Protein 5YSM (pdb70)

CATH classification: 1.10.630.10

InterPro domains:
  IPR001128 Cytochrome P450 [PF00067] (56-387)
  IPR001128 Cytochrome P450 [PR00385] (256-273)
  IPR001128 Cytochrome P450 [PR00385] (291-302)
  IPR001128 Cytochrome P450 [PR00385] (357-366)
  IPR001128 Cytochrome P450 [PR00385] (366-377)
  IPR002397 Cytochrome P450, B-class [PR00359] (109-120)
  IPR002397 Cytochrome P450, B-class [PR00359] (156-172)
  IPR002397 Cytochrome P450, B-class [PR00359] (173-188)
  IPR002397 Cytochrome P450, B-class [PR00359] (210-232)
  IPR002397 Cytochrome P450, B-class [PR00359] (291-302)
  IPR002397 Cytochrome P450, B-class [PR00359] (309-336)
  IPR002397 Cytochrome P450, B-class [PR00359] (357-366)
  IPR002397 Cytochrome P450, B-class [PR00359] (366-377)
  IPR017972 Cytochrome P450, conserved site [PS00086] (359-368)
  IPR036396 Cytochrome P450 superfamily [G3DSA:1.10.630.10] (20-420)
  IPR036396 Cytochrome P450 superfamily [SSF48264] (27-417)

Radius of gyration: 20.72 Å; Cα contacts (8 Å, |Δi|>4): 581; chains: 1; bounding box: 33×56×58 Å

Organism: Amycolatopsis mediterranei (strain U-32) (NCBI:txid749927)

Secondary structure (DSSP, 8-state):
--GGGT--S-TTS--HHHHHHHHT-SEEEEE--EEEEE--HHHHHHHHT-TTEES-TTT--TT-GGG--TTHHHHHHHHHHHHS-HHHHHHHHHHHHHHHHHHHHHHHHH-SEEEHIIIIITHHHHHHHHHHHT--GGGHHHHHHHHH---THHHHHHHHHHHHHHHS--SSHHHHHHHTS--SSPPPHHHHHHHHHHHHHHHHHHHHHHHHHHHHHHHH-HHHHHHHHH-GGGHHHHHHHHHHHH--S-S-EEEEESSSEEETTEEE-TT-EEEE-HHHHTT-TTT-SS-S--TTSPP---STT--STTS-TTHHHHHHHHHHHHHHHHHHSTT-EESS-GGGSPB--SSSS--BS--EEE--

Solvent-accessible surface area: 16073 Å² total; per-residue (Å²): 136,20,99,115,22,26,48,3,104,40,9,23,126,27,5,110,28,4,64,52,8,41,139,153,19,43,8,4,130,9,91,94,94,40,8,5,5,0,10,1,14,85,32,0,77,42,1,12,67,27,110,78,14,0,13,34,182,86,112,93,196,43,0,25,11,92,63,25,11,70,114,85,2,68,75,14,46,150,18,0,73,45,15,38,47,134,101,15,22,198,93,12,14,54,113,3,82,104,13,1,31,22,73,0,75,46,8,63,92,70,35,75,86,19,44,0,6,82,70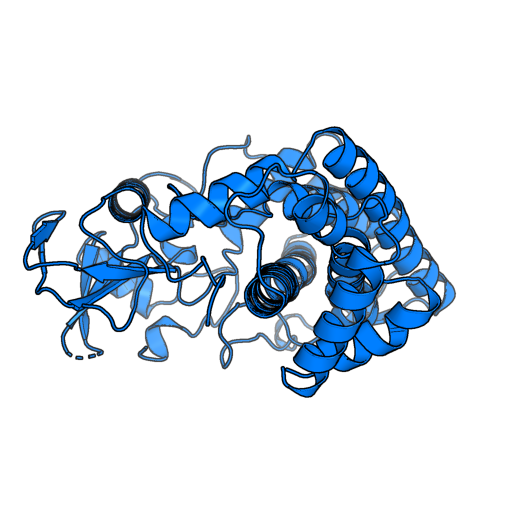,0,0,52,21,0,2,3,17,14,11,0,41,9,0,17,13,127,183,125,53,50,77,87,1,56,130,24,4,80,72,184,74,82,68,21,64,60,20,0,65,63,15,0,76,61,3,92,73,87,73,38,39,12,0,0,0,0,2,40,71,129,26,72,24,133,85,77,7,74,45,66,12,0,2,11,0,0,12,21,20,5,112,51,21,26,36,37,14,0,2,6,0,0,0,0,3,6,0,0,28,46,93,100,74,33,17,30,35,6,110,96,68,86,104,26,31,51,40,2,0,20,5,0,6,5,6,1,0,10,42,10,19,10,30,74,24,17,0,62,91,111,18,105,21,63,54,46,137,4,61,49,29,14,27,4,6,1,0,1,3,10,0,0,26,14,69,148,65,20,122,94,39,76,6,53,1,90,56,103,64,42,86,21,1,13,30,12,50,26,86,36,60,45,31,22,41,92,23,17,57,37,3,2,49,20,0,0,25,14,3,8,157,65,2,65,103,19,109,34,53,49,74,46,132,118,8,59,34,13,45,108,83,128,16,0,0,2,85,31,0,41,1,14,7,94

Structure (mmCIF, N/CA/C/O backbone):
data_5YSM
#
_entry.id   5YSM
#
_cell.length_a   35.105
_cell.length_b   70.335
_cell.length_c   81.019
_cell.angle_alpha   90.000
_cell.angle_beta   94.430
_cell.angle_gamma   90.000
#
_symmetry.space_group_name_H-M   'P 1 21 1'
#
loop_
_entity.id
_entity.type
_entity.pdbx_description
1 polymer 'Cytochrome P450'
2 non-polymer 'PROTOPORPHYRIN IX CONTAINING FE'
3 water water
#
loop_
_atom_site.group_PDB
_atom_site.id
_atom_site.type_symbol
_atom_site.label_atom_id
_atom_site.label_alt_id
_atom_site.label_comp_id
_atom_site.label_asym_id
_atom_site.label_entity_id
_atom_site.label_seq_id
_atom_site.pdbx_PDB_ins_code
_atom_site.Cartn_x
_atom_site.Cartn_y
_atom_site.Cartn_z
_atom_site.occupancy
_atom_site.B_iso_or_equiv
_atom_site.auth_seq_id
_atom_site.auth_comp_id
_atom_site.auth_asym_id
_atom_site.auth_atom_id
_atom_site.pdbx_PDB_model_num
ATOM 1 N N . LEU A 1 40 ? -2.947 53.281 193.993 1.00 40.62 19 LEU A N 1
ATOM 2 C CA . LEU A 1 40 ? -1.552 53.473 194.464 1.00 41.17 19 LEU A CA 1
ATOM 3 C C . LEU A 1 40 ? -0.695 52.207 194.170 1.00 38.57 19 LEU A C 1
ATOM 4 O O . LEU A 1 40 ? 0.309 52.330 193.510 1.00 34.45 19 LEU A O 1
ATOM 9 N N . PRO A 1 41 ? -1.086 50.989 194.624 1.00 38.68 20 PRO A N 1
ATOM 10 C CA . PRO A 1 41 ? -0.230 49.874 194.171 1.00 40.20 20 PRO A CA 1
ATOM 11 C C . PRO A 1 41 ? -0.147 49.800 192.646 1.00 40.46 20 PRO A C 1
ATOM 12 O O . PRO A 1 41 ? -1.171 50.003 191.989 1.00 37.68 20 PRO A O 1
ATOM 16 N N . PRO A 1 42 ? 1.046 49.503 192.091 1.00 36.48 21 PRO A N 1
ATOM 17 C CA . PRO A 1 42 ? 1.246 49.466 190.630 1.00 37.41 21 PRO A CA 1
ATOM 18 C C . PRO A 1 42 ? 0.384 48.420 189.899 1.00 34.97 21 PRO A C 1
ATOM 19 O O . PRO A 1 42 ? 0.004 48.646 188.724 1.00 29.40 21 PRO A O 1
ATOM 23 N N . GLU A 1 43 ? 0.091 47.306 190.585 1.00 30.92 22 GLU A N 1
ATOM 24 C CA . GLU A 1 43 ? -0.886 46.303 190.140 1.00 34.26 22 GLU A CA 1
ATOM 25 C C . GLU A 1 43 ? -2.215 46.962 189.690 1.00 30.54 22 GLU A C 1
ATOM 26 O O . GLU A 1 43 ? -2.934 46.418 188.891 1.00 28.18 22 GLU A O 1
ATOM 32 N N . PHE A 1 44 ? -2.568 48.086 190.286 1.00 32.14 23 PHE A N 1
ATOM 33 C CA . PHE A 1 44 ? -3.836 48.699 189.950 1.00 35.28 23 PHE A CA 1
ATOM 34 C C . PHE A 1 44 ? -3.689 49.754 188.898 1.00 35.49 23 PHE A C 1
ATOM 35 O O . PHE A 1 44 ? -4.696 50.312 188.475 1.00 36.27 23 PHE A O 1
ATOM 43 N N . VAL A 1 45 ? -2.453 50.024 188.486 1.00 31.52 24 VAL A N 1
ATOM 44 C CA . VAL A 1 45 ? -2.142 51.102 187.531 1.00 29.90 24 VAL A CA 1
ATOM 45 C C . VAL A 1 45 ? -1.721 50.559 186.165 1.00 29.09 24 VAL A C 1
ATOM 46 O O . VAL A 1 45 ? -2.111 51.081 185.070 1.00 24.28 24 VAL A O 1
ATOM 50 N N . ARG A 1 46 ? -0.930 49.498 186.204 1.00 22.91 25 ARG A N 1
ATOM 51 C CA . ARG A 1 46 ? -0.252 49.027 185.033 1.00 22.37 25 ARG A CA 1
ATOM 52 C C . ARG A 1 46 ? -1.288 48.337 184.130 1.00 22.06 25 ARG A C 1
ATOM 53 O O . ARG A 1 46 ? -2.096 47.535 184.580 1.00 22.97 25 ARG A O 1
ATOM 55 N N . ARG A 1 47 ? -1.292 48.693 182.854 1.00 21.34 26 ARG A N 1
ATOM 56 C CA . ARG A 1 47 ? -2.134 48.033 181.880 1.00 22.40 26 ARG A CA 1
ATOM 57 C C . ARG A 1 47 ? -1.225 47.438 180.846 1.00 23.46 26 ARG A C 1
ATOM 58 O O . ARG A 1 47 ? -0.581 48.172 180.079 1.00 26.55 26 ARG A O 1
ATOM 66 N N . GLU A 1 48 ? -1.114 46.122 180.820 1.00 23.85 27 GLU A N 1
ATOM 67 C CA . GLU A 1 48 ? -0.119 45.483 179.944 1.00 24.71 27 GLU A CA 1
ATOM 68 C C . GLU A 1 48 ? -0.567 45.602 178.479 1.00 26.32 27 GLU A C 1
ATOM 69 O O . GLU A 1 48 ? 0.230 45.416 177.569 1.00 26.99 27 GLU A O 1
ATOM 71 N N . ASP A 1 49 ? -1.825 45.992 178.247 1.00 26.76 28 ASP A N 1
ATOM 72 C CA . ASP A 1 49 ? -2.359 45.999 176.908 1.00 24.80 28 ASP A CA 1
ATOM 73 C C . ASP A 1 49 ? -3.675 46.801 176.906 1.00 21.55 28 ASP A C 1
ATOM 74 O O . ASP A 1 49 ? -4.380 46.816 177.903 1.00 21.14 28 ASP A O 1
ATOM 79 N N . PRO A 1 50 ? -4.008 47.481 175.796 1.00 21.57 29 PRO A N 1
ATOM 80 C CA . PRO A 1 50 ? -5.221 48.329 175.816 1.00 20.77 29 PRO A CA 1
ATOM 81 C C . PRO A 1 50 ? -6.495 47.464 175.750 1.00 19.06 29 PRO A C 1
ATOM 82 O O . PRO A 1 50 ? -7.565 47.954 175.975 1.00 19.31 29 PRO A O 1
ATOM 86 N N . PHE A 1 51 ? -6.346 46.190 175.407 1.00 17.89 30 PHE A N 1
ATOM 87 C CA . PHE A 1 51 ? -7.482 45.322 175.132 1.00 19.11 30 PHE A CA 1
ATOM 88 C C . PHE A 1 51 ? -7.965 44.611 176.386 1.00 23.04 30 PHE A C 1
ATOM 89 O O . PHE A 1 51 ? -8.970 43.898 176.317 1.00 26.15 30 PHE A O 1
ATOM 97 N N . HIS A 1 52 ? -7.288 44.750 177.520 1.00 19.92 31 HIS A N 1
ATOM 98 C CA . HIS A 1 52 ? -7.685 43.963 178.691 1.00 23.66 31 HIS A CA 1
ATOM 99 C C . HIS A 1 52 ? -7.670 44.815 179.930 1.00 22.95 31 HIS A C 1
ATOM 100 O O . HIS A 1 52 ? -6.850 45.735 180.095 1.00 23.57 31 HIS A O 1
ATOM 107 N N . VAL A 1 53 ? -8.576 44.483 180.833 1.00 22.80 32 VAL A N 1
ATOM 108 C CA . VAL A 1 53 ? -8.599 45.113 182.126 1.00 23.10 32 VAL A CA 1
ATOM 109 C C . VAL A 1 53 ? -7.482 44.433 182.912 1.00 25.43 32 VAL A C 1
ATOM 110 O O . VAL A 1 53 ? -7.300 43.213 182.792 1.00 21.91 32 VAL A O 1
ATOM 114 N N . PRO A 1 54 ? -6.716 45.231 183.685 1.00 27.55 33 PRO A N 1
ATOM 115 C CA . PRO A 1 54 ? -5.631 44.718 184.517 1.00 25.62 33 PRO A CA 1
ATOM 116 C C . PRO A 1 54 ? -6.114 43.591 185.452 1.00 26.12 33 PRO A C 1
ATOM 117 O O . PRO A 1 54 ? -7.135 43.745 186.174 1.00 22.84 33 PRO A O 1
ATOM 121 N N . PRO A 1 55 ? -5.432 42.443 185.409 1.00 27.82 34 PRO A N 1
ATOM 122 C CA . PRO A 1 55 ? -5.903 41.278 186.170 1.00 26.59 34 PRO A CA 1
ATOM 123 C C . PRO A 1 55 ? -6.231 41.565 187.613 1.00 25.07 34 PRO A C 1
ATOM 124 O O . PRO A 1 55 ? -7.246 41.102 188.111 1.00 30.94 34 PRO A O 1
ATOM 128 N N . ALA A 1 56 ? -5.414 42.365 188.259 1.00 26.30 35 ALA A N 1
ATOM 129 C CA . ALA A 1 56 ? -5.627 42.736 189.652 1.00 28.71 35 ALA A CA 1
ATOM 130 C C . ALA A 1 56 ? -7.010 43.404 189.815 1.00 30.66 35 ALA A C 1
ATOM 131 O O . ALA A 1 56 ? -7.829 43.011 190.654 1.00 25.51 35 ALA A O 1
ATOM 133 N N . LEU A 1 57 ? -7.346 44.312 188.914 1.00 26.55 36 LEU A N 1
ATOM 134 C CA . LEU A 1 57 ? -8.648 44.924 188.913 1.00 24.56 36 LEU A CA 1
ATOM 135 C C . LEU A 1 57 ? -9.779 43.964 188.658 1.00 24.32 36 LEU A C 1
ATOM 136 O O . LEU A 1 57 ? -10.832 44.082 189.266 1.00 24.78 36 LEU A O 1
ATOM 141 N N . VAL A 1 58 ? -9.602 43.074 187.692 1.00 23.89 37 VAL A N 1
ATOM 142 C CA . VAL A 1 58 ? -10.584 42.041 187.437 1.00 25.57 37 VAL A CA 1
ATOM 143 C C . VAL A 1 58 ? -10.827 41.278 188.769 1.00 28.88 37 VAL A C 1
ATOM 144 O O . VAL A 1 58 ? -12.007 41.019 189.148 1.00 26.53 37 VAL A O 1
ATOM 148 N N . ALA A 1 59 ? -9.731 40.963 189.474 1.00 29.29 38 ALA A N 1
ATOM 149 C CA . ALA A 1 59 ? -9.785 40.199 190.755 1.00 31.62 38 ALA A CA 1
ATOM 150 C C . ALA A 1 59 ? -10.573 40.967 191.743 1.00 33.15 38 ALA A C 1
ATOM 151 O O . ALA A 1 59 ? -11.539 40.462 192.296 1.00 33.55 38 ALA A O 1
ATOM 153 N N . VAL A 1 60 ? -10.220 42.232 191.929 1.00 32.90 39 VAL A N 1
ATOM 154 C CA . VAL A 1 60 ? -10.911 43.033 192.924 1.00 32.16 39 VAL A CA 1
ATOM 155 C C . VAL A 1 60 ? -12.400 43.138 192.565 1.00 30.84 39 VAL A C 1
ATOM 156 O O . VAL A 1 60 ? -13.247 43.046 193.451 1.00 30.32 39 VAL A O 1
ATOM 160 N N . SER A 1 61 ? -12.734 43.295 191.284 1.00 30.79 40 SER A N 1
ATOM 161 C CA . SER A 1 61 ? -14.149 43.507 190.896 1.00 33.97 40 SER A CA 1
ATOM 162 C C . SER A 1 61 ? -14.991 42.260 191.131 1.00 37.09 40 SER A C 1
ATOM 163 O O . SER A 1 61 ? -16.207 42.324 191.155 1.00 33.88 40 SER A O 1
ATOM 166 N N . GLU A 1 62 ? -14.347 41.111 191.272 1.00 42.03 41 GLU A N 1
ATOM 167 C CA . GLU A 1 62 ? -15.073 39.894 191.560 1.00 44.30 41 GLU A CA 1
ATOM 168 C C . GLU A 1 62 ? -15.540 39.882 193.014 1.00 43.38 41 GLU A C 1
ATOM 169 O O . GLU A 1 62 ? -16.560 39.315 193.329 1.00 44.17 41 GLU A O 1
ATOM 175 N N . ARG A 1 63 ? -14.811 40.547 193.888 1.00 46.60 42 ARG A N 1
ATOM 176 C CA . ARG A 1 63 ? -15.284 40.737 195.250 1.00 48.19 42 ARG A CA 1
ATOM 177 C C . ARG A 1 63 ? -16.424 41.758 195.368 1.00 49.63 42 ARG A C 1
ATOM 178 O O . ARG A 1 63 ? -16.979 41.927 196.475 1.00 47.33 42 ARG A O 1
ATOM 186 N N . GLY A 1 64 ? -16.766 42.433 194.247 1.00 45.17 43 GLY A N 1
ATOM 187 C CA . GLY A 1 64 ? -17.941 43.341 194.166 1.00 37.20 43 GLY A CA 1
ATOM 188 C C . GLY A 1 64 ? -17.586 44.633 193.433 1.00 33.14 43 GLY A C 1
ATOM 189 O O . GLY A 1 64 ? -16.422 44.883 193.210 1.00 30.71 43 GLY A O 1
ATOM 190 N N . PRO A 1 65 ? -18.591 45.464 193.106 1.00 29.09 44 PRO A N 1
ATOM 191 C CA . PRO A 1 65 ? -18.366 46.716 192.371 1.00 26.92 44 PRO A CA 1
ATOM 192 C C . PRO A 1 65 ? -17.807 47.881 193.182 1.00 29.25 44 PRO A C 1
ATOM 193 O O . PRO A 1 65 ? -17.350 48.874 192.559 1.00 22.02 44 PRO A O 1
ATOM 197 N N . VAL A 1 66 ? -17.840 47.794 194.523 1.00 25.65 45 VAL A N 1
ATOM 198 C CA . VAL A 1 66 ? -17.236 48.772 195.422 1.00 27.15 45 VAL A CA 1
ATOM 199 C C . VAL A 1 66 ? -16.466 47.912 196.401 1.00 31.72 45 VAL A C 1
ATOM 200 O O . VAL A 1 66 ? -17.059 47.330 197.290 1.00 37.37 45 VAL A O 1
ATOM 204 N N . ALA A 1 67 ? -15.164 47.810 196.240 1.00 30.64 46 ALA A N 1
ATOM 205 C CA . ALA A 1 67 ? -14.435 46.767 196.914 1.00 32.62 46 ALA A CA 1
ATOM 206 C C . ALA A 1 67 ? -13.242 47.295 197.671 1.00 31.69 46 ALA A C 1
ATOM 207 O O . ALA A 1 67 ? -12.493 48.168 197.201 1.00 25.39 46 ALA A O 1
ATOM 209 N N . ARG A 1 68 ? -13.077 46.772 198.893 1.00 30.03 47 ARG A N 1
ATOM 210 C CA . ARG A 1 68 ? -12.022 47.189 199.764 1.00 31.43 47 ARG A CA 1
ATOM 211 C C . ARG A 1 68 ? -10.725 46.668 199.228 1.00 28.87 47 ARG A C 1
ATOM 212 O O . ARG A 1 68 ? -10.686 45.554 198.760 1.00 32.16 47 ARG A O 1
ATOM 220 N N . ALA A 1 69 ? -9.665 47.453 199.308 1.00 29.45 48 ALA A N 1
ATOM 221 C CA . ALA A 1 69 ? -8.325 47.004 198.862 1.00 31.80 48 ALA A CA 1
ATOM 222 C C . ALA A 1 69 ? -7.361 47.684 199.783 1.00 32.83 48 ALA A C 1
ATOM 223 O O . ALA A 1 69 ? -7.788 48.405 200.653 1.00 33.70 48 ALA A O 1
ATOM 225 N N . THR A 1 70 ? -6.064 47.456 199.635 1.00 39.60 49 THR A N 1
ATOM 226 C CA . THR A 1 70 ? -5.086 47.901 200.641 1.00 45.17 49 THR A CA 1
ATOM 227 C C . THR A 1 70 ? -3.915 48.695 200.020 1.00 42.97 49 THR A C 1
ATOM 228 O O . THR A 1 70 ? -3.267 48.257 199.098 1.00 46.33 49 THR A O 1
ATOM 232 N N . LEU A 1 71 ? -3.644 49.853 200.586 1.00 45.68 50 LEU A N 1
ATOM 233 C CA . LEU A 1 71 ? -2.802 50.863 199.968 1.00 48.48 50 LEU A CA 1
ATOM 234 C C . LEU A 1 71 ? -1.320 50.597 200.170 1.00 51.30 50 LEU A C 1
ATOM 235 O O . LEU A 1 71 ? -0.769 49.692 199.560 1.00 56.03 50 LEU A O 1
ATOM 240 N N . ASP A 1 75 ? -3.397 50.483 204.917 1.00 40.13 54 ASP A N 1
ATOM 241 C CA . ASP A 1 75 ? -4.522 51.409 204.755 1.00 44.71 54 ASP A CA 1
ATOM 242 C C . ASP A 1 75 ? -5.491 50.904 203.657 1.00 44.71 54 ASP A C 1
ATOM 243 O O . ASP A 1 75 ? -5.066 50.637 202.534 1.00 44.30 54 ASP A O 1
ATOM 245 N N . PRO A 1 76 ? -6.788 50.730 203.987 1.00 41.91 55 PRO A N 1
ATOM 246 C CA . PRO A 1 76 ? -7.780 50.289 202.995 1.00 40.52 55 PRO A CA 1
ATOM 247 C C . PRO A 1 76 ? -8.310 51.445 202.133 1.00 37.43 55 PRO A C 1
ATOM 248 O O . PRO A 1 76 ? -8.588 52.528 202.629 1.00 41.53 55 PRO A O 1
ATOM 252 N N . PHE A 1 77 ? -8.424 51.232 200.842 1.00 37.19 56 PHE A N 1
ATOM 253 C CA . PHE A 1 77 ? -9.006 52.251 199.965 1.00 31.07 56 PHE A CA 1
ATOM 254 C C . PHE A 1 77 ? -10.042 51.422 199.253 1.00 29.25 56 PHE A C 1
ATOM 255 O O . PHE A 1 77 ? -10.013 50.184 199.391 1.00 31.36 56 PHE A O 1
ATOM 263 N N . TRP A 1 78 ? -11.000 52.048 198.569 1.00 24.60 57 TRP A N 1
ATOM 264 C CA . TRP A 1 78 ? -12.038 51.325 197.889 1.00 24.00 57 TRP A CA 1
ATOM 265 C C . TRP A 1 78 ? -11.923 51.558 196.406 1.00 24.59 57 TRP A C 1
ATOM 266 O O . TRP A 1 78 ? -11.628 52.663 195.948 1.00 25.86 57 TRP A O 1
ATOM 277 N N . LEU A 1 79 ? -12.174 50.507 195.675 1.00 24.38 58 LEU A N 1
ATOM 278 C CA . LEU A 1 79 ? -12.082 50.506 194.218 1.00 25.57 58 LEU A CA 1
ATOM 279 C C . LEU A 1 79 ? -13.465 50.279 193.683 1.00 25.37 58 LEU A C 1
ATOM 280 O O . LEU A 1 79 ? -14.098 49.288 194.026 1.00 26.31 58 LEU A O 1
ATOM 285 N N . VAL A 1 80 ? -13.973 51.255 192.910 1.00 20.57 59 VAL A N 1
ATOM 286 C CA . VAL A 1 80 ? -15.300 51.190 192.261 1.00 21.25 59 VAL A CA 1
ATOM 287 C C . VAL A 1 80 ? -15.109 50.746 190.807 1.00 23.18 59 VAL A C 1
ATOM 288 O O . VAL A 1 80 ? -14.316 51.312 190.083 1.00 20.45 59 VAL A O 1
ATOM 292 N N . SER A 1 81 ? -15.822 49.708 190.394 1.00 22.85 60 SER A N 1
ATOM 293 C CA . SER A 1 81 ? -15.685 49.094 189.099 1.00 21.22 60 SER A CA 1
ATOM 294 C C . SER A 1 81 ? -17.058 48.833 188.432 1.00 22.80 60 SER A C 1
ATOM 295 O O . SER A 1 81 ? -17.180 48.160 187.367 1.00 22.65 60 SER A O 1
ATOM 298 N N . GLY A 1 82 ? -18.125 49.297 189.086 1.00 23.77 61 GLY A N 1
ATOM 299 C CA . GLY A 1 82 ? -19.448 49.121 188.573 1.00 23.93 61 GLY A CA 1
ATOM 300 C C . GLY A 1 82 ? -19.954 50.435 188.036 1.00 22.88 61 GLY A C 1
ATOM 301 O O . GLY A 1 82 ? -19.726 51.458 188.666 1.00 24.34 61 GLY A O 1
ATOM 302 N N . TYR A 1 83 ? -20.602 50.376 186.882 1.00 21.97 62 TYR A N 1
ATOM 303 C CA . TYR A 1 83 ? -21.089 51.545 186.176 1.00 25.85 62 TYR A CA 1
ATOM 304 C C . TYR A 1 83 ? -22.119 52.332 187.033 1.00 25.83 62 TYR A C 1
ATOM 305 O O . TYR A 1 83 ? -22.007 53.542 187.219 1.00 23.26 62 TYR A O 1
ATOM 314 N N . GLU A 1 84 ? -23.122 51.646 187.580 1.00 25.53 63 GLU A N 1
ATOM 315 C CA . GLU A 1 84 ? -24.183 52.328 188.299 1.00 26.63 63 GLU A CA 1
ATOM 316 C C . GLU A 1 84 ? -23.581 52.886 189.618 1.00 23.38 63 GLU A C 1
ATOM 317 O O . GLU A 1 84 ? -23.909 53.989 190.045 1.00 26.98 63 GLU A O 1
ATOM 323 N N . GLU A 1 85 ? -22.660 52.154 190.249 1.00 22.70 64 GLU A N 1
ATOM 324 C CA . GLU A 1 85 ? -22.073 52.573 191.516 1.00 23.31 64 GLU A CA 1
ATOM 325 C C . GLU A 1 85 ? -21.080 53.744 191.376 1.00 23.70 64 GLU A C 1
ATOM 326 O O . GLU A 1 85 ? -20.915 54.593 192.262 1.00 23.44 64 GLU A O 1
ATOM 332 N N . ALA A 1 86 ? -20.396 53.762 190.254 1.00 21.83 65 ALA A N 1
ATOM 333 C CA . ALA A 1 86 ? -19.475 54.882 189.952 1.00 20.42 65 ALA A CA 1
ATOM 334 C C . ALA A 1 86 ? -20.268 56.216 189.761 1.00 19.21 65 ALA A C 1
ATOM 335 O O . ALA A 1 86 ? -19.910 57.242 190.282 1.00 18.07 65 ALA A O 1
ATOM 337 N N . ARG A 1 87 ? -21.365 56.155 189.024 1.00 21.36 66 ARG A N 1
ATOM 338 C CA . ARG A 1 87 ? -22.253 57.310 188.838 1.00 23.21 66 ARG A CA 1
ATOM 339 C C . ARG A 1 87 ? -22.807 57.796 190.195 1.00 21.83 66 ARG A C 1
ATOM 340 O O . ARG A 1 87 ? -22.877 59.019 190.464 1.00 20.49 66 ARG A O 1
ATOM 348 N N . ALA A 1 88 ? -23.110 56.840 191.084 1.00 20.98 67 ALA A N 1
ATOM 349 C CA . ALA A 1 88 ? -23.574 57.183 192.444 1.00 21.46 67 ALA A CA 1
ATOM 350 C C . ALA A 1 88 ? -22.515 57.933 193.213 1.00 21.23 67 ALA A C 1
ATOM 351 O O . ALA A 1 88 ? -22.800 59.015 193.726 1.00 24.11 67 ALA A O 1
ATOM 353 N N . VAL A 1 89 ? -21.275 57.431 193.242 1.00 19.63 68 VAL A N 1
ATOM 354 C CA . VAL A 1 89 ? -20.275 58.018 194.096 1.00 21.37 68 VAL A CA 1
ATOM 355 C C . VAL A 1 89 ? -19.900 59.384 193.615 1.00 19.01 68 VAL A C 1
ATOM 356 O O . VAL A 1 89 ? -19.603 60.243 194.403 1.00 17.87 68 VAL A O 1
ATOM 360 N N . LEU A 1 90 ? -19.936 59.564 192.301 1.00 17.04 69 LEU A N 1
ATOM 361 C CA . LEU A 1 90 ? -19.508 60.800 191.650 1.00 17.15 69 LEU A CA 1
ATOM 362 C C . LEU A 1 90 ? -20.562 61.889 191.758 1.00 21.04 69 LEU A C 1
ATOM 363 O O . LEU A 1 90 ? -20.277 63.090 191.536 1.00 22.64 69 LEU A O 1
ATOM 368 N N . SER A 1 91 ? -21.777 61.495 192.113 1.00 24.91 70 SER A N 1
ATOM 369 C CA . SER A 1 91 ? -22.795 62.495 192.372 1.00 25.99 70 SER A CA 1
ATOM 370 C C . SER A 1 91 ? -23.263 62.483 193.837 1.00 28.39 70 SER A C 1
ATOM 371 O O . SER A 1 91 ? -24.235 63.105 194.181 1.00 26.61 70 SER A O 1
ATOM 374 N N . ASP A 1 92 ? -22.579 61.752 194.698 1.00 26.99 71 ASP A N 1
ATOM 375 C CA . ASP A 1 92 ? -22.913 61.741 196.106 1.00 27.44 71 ASP A CA 1
ATOM 376 C C . ASP A 1 92 ? -22.158 62.850 196.821 1.00 28.23 71 ASP A C 1
ATOM 377 O O . ASP A 1 92 ? -20.967 62.906 196.791 1.00 30.40 71 ASP A O 1
ATOM 382 N N . PRO A 1 93 ? -22.865 63.721 197.541 1.00 32.82 72 PRO A N 1
ATOM 383 C CA . PRO A 1 93 ? -22.167 64.827 198.236 1.00 30.02 72 PRO A CA 1
ATOM 384 C C . PRO A 1 93 ? -21.364 64.476 199.483 1.00 28.34 72 PRO A C 1
ATOM 385 O O . PRO A 1 93 ? -20.699 65.354 200.031 1.00 27.96 72 PRO A O 1
ATOM 389 N N . ARG A 1 94 ? -21.376 63.221 199.918 1.00 25.34 73 ARG A N 1
ATOM 390 C CA . ARG A 1 94 ? -20.525 62.814 201.046 1.00 27.52 73 ARG A CA 1
ATOM 391 C C . ARG A 1 94 ? -19.067 62.526 200.651 1.00 27.28 73 ARG A C 1
ATOM 392 O O . ARG A 1 94 ? -18.213 62.329 201.510 1.00 27.98 73 ARG A O 1
ATOM 400 N N . PHE A 1 95 ? -18.790 62.542 199.341 1.00 25.09 74 PHE A N 1
ATOM 401 C CA . PHE A 1 95 ? -17.483 62.360 198.808 1.00 22.86 74 PHE A CA 1
ATOM 402 C C . PHE A 1 95 ? -16.834 63.658 198.312 1.00 24.84 74 PHE A C 1
ATOM 403 O O . PHE A 1 95 ? -17.373 64.324 197.462 1.00 28.19 74 PHE A O 1
ATOM 411 N N . SER A 1 96 ? -15.629 63.928 198.761 1.00 22.61 75 SER A N 1
ATOM 412 C CA . SER A 1 96 ? -14.901 65.133 198.401 1.00 20.60 75 SER A CA 1
ATOM 413 C C . SER A 1 96 ? -13.887 64.938 197.314 1.00 20.07 75 SER A C 1
ATOM 414 O O . SER A 1 96 ? -13.356 63.824 197.119 1.00 18.20 75 SER A O 1
ATOM 417 N N . SER A 1 97 ? -13.659 66.031 196.557 1.00 17.68 76 SER A N 1
ATOM 418 C CA . SER A 1 97 ? -12.513 66.120 195.625 1.00 20.62 76 SER A CA 1
ATOM 419 C C . SER A 1 97 ? -11.268 66.739 196.256 1.00 24.67 76 SER A C 1
ATOM 420 O O . SER A 1 97 ? -10.269 66.889 195.567 1.00 23.65 76 SER A O 1
ATOM 423 N N . ASP A 1 98 ? -11.343 67.117 197.548 1.00 26.89 77 ASP A N 1
ATOM 424 C CA . ASP A 1 98 ? -10.244 67.715 198.322 1.00 30.89 77 ASP A CA 1
ATOM 425 C C . ASP A 1 98 ? -9.538 66.521 199.057 1.00 33.94 77 ASP A C 1
ATOM 426 O O . ASP A 1 98 ? -10.134 65.879 199.946 1.00 36.95 77 ASP A O 1
ATOM 431 N N . ARG A 1 99 ? -8.316 66.210 198.626 1.00 33.57 78 ARG A N 1
ATOM 432 C CA . ARG A 1 99 ? -7.470 65.087 199.072 1.00 41.37 78 ARG A CA 1
ATOM 433 C C . ARG A 1 99 ? -7.052 65.171 200.538 1.00 45.00 78 ARG A C 1
ATOM 434 O O . ARG A 1 99 ? -6.800 64.153 201.198 1.00 45.88 78 ARG A O 1
ATOM 442 N N . PHE A 1 100 ? -6.933 66.403 201.000 1.00 44.32 79 PHE A N 1
ATOM 443 C CA . PHE A 1 100 ? -6.325 66.735 202.255 1.00 43.30 79 PHE A CA 1
ATOM 444 C C . PHE A 1 100 ? -7.397 67.115 203.267 1.00 46.23 79 PHE A C 1
ATOM 445 O O . PHE A 1 100 ? -7.396 66.589 204.372 1.00 47.26 79 PHE A O 1
ATOM 447 N N . GLN A 1 101 ? -8.319 68.007 202.888 1.00 45.66 80 GLN A N 1
ATOM 448 C CA . GLN A 1 101 ? -9.238 68.602 203.842 1.00 42.88 80 GLN A CA 1
ATOM 449 C C . GLN A 1 101 ? -9.792 67.570 204.805 1.00 45.39 80 GLN A C 1
ATOM 450 O O . GLN A 1 101 ? -10.014 67.893 205.959 1.00 41.16 80 GLN A O 1
ATOM 456 N N . TYR A 1 102 ? -10.009 66.341 204.324 1.00 47.60 81 TYR A N 1
ATOM 457 C CA . TYR A 1 102 ? -10.675 65.291 205.103 1.00 46.21 81 TYR A CA 1
ATOM 458 C C . TYR A 1 102 ? -9.717 64.129 205.399 1.00 46.61 81 TYR A C 1
ATOM 459 O O . TYR A 1 102 ? -9.832 63.463 206.428 1.00 50.46 81 TYR A O 1
ATOM 468 N N . ARG A 1 123 ? -3.981 76.079 195.552 1.00 51.20 102 ARG A N 1
ATOM 469 C CA . ARG A 1 123 ? -3.878 77.184 194.615 1.00 47.38 102 ARG A CA 1
ATOM 470 C C . ARG A 1 123 ? -5.256 77.665 194.201 1.00 39.95 102 ARG A C 1
ATOM 471 O O . ARG A 1 123 ? -6.133 76.891 193.814 1.00 41.77 102 ARG A O 1
ATOM 479 N N . ALA A 1 124 ? -5.424 78.978 194.311 1.00 38.26 103 ALA A N 1
ATOM 480 C CA . ALA A 1 124 ? -6.683 79.660 194.152 1.00 34.95 103 ALA A CA 1
ATOM 481 C C . ALA A 1 124 ? -7.163 79.447 192.714 1.00 28.56 103 ALA A C 1
ATOM 482 O O . ALA A 1 124 ? -6.361 79.576 191.789 1.00 26.25 103 ALA A O 1
ATOM 484 N N . GLY A 1 125 ? -8.434 79.108 192.544 1.00 26.36 104 GLY A N 1
ATOM 485 C CA . GLY A 1 125 ? -9.006 78.867 191.227 1.00 27.15 104 GLY A CA 1
ATOM 486 C C . GLY A 1 125 ? -8.807 77.476 190.660 1.00 25.60 104 GLY A C 1
ATOM 487 O O . GLY A 1 125 ? -9.293 77.195 189.586 1.00 25.46 104 GLY A O 1
ATOM 488 N N . SER A 1 126 ? -8.114 76.588 191.377 1.00 25.01 105 SER A N 1
ATOM 489 C CA . SER A 1 126 ? -7.886 75.225 190.870 1.00 25.37 105 SER A CA 1
ATOM 490 C C . SER A 1 126 ? -9.060 74.383 191.326 1.00 22.66 105 SER A C 1
ATOM 491 O O . SER A 1 126 ? -9.058 73.737 192.378 1.00 26.50 105 SER A O 1
ATOM 494 N N . PHE A 1 127 ? -10.130 74.481 190.569 1.00 19.63 106 PHE A N 1
ATOM 495 C CA . PHE A 1 127 ? -11.412 74.027 191.031 1.00 17.38 106 PHE A CA 1
ATOM 496 C C . PHE A 1 127 ? -11.555 72.537 190.942 1.00 15.84 106 PHE A C 1
ATOM 497 O O . PHE A 1 127 ? -12.481 72.014 191.541 1.00 15.60 106 PHE A O 1
ATOM 505 N N . ILE A 1 128 ? -10.629 71.848 190.242 1.00 14.67 107 ILE A N 1
ATOM 506 C CA . ILE A 1 128 ? -10.754 70.405 190.099 1.00 16.16 107 ILE A CA 1
ATOM 507 C C . ILE A 1 128 ? -10.674 69.709 191.489 1.00 17.32 107 ILE A C 1
ATOM 508 O O . ILE A 1 128 ? -11.238 68.634 191.671 1.00 17.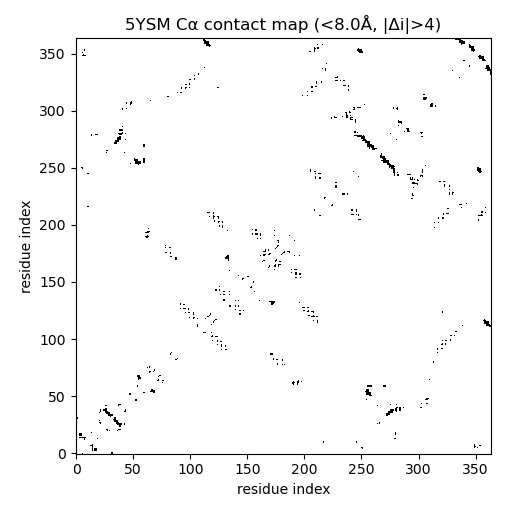05 107 ILE A O 1
ATOM 513 N N . ASN A 1 129 ? -9.986 70.326 192.438 1.00 19.20 108 ASN A N 1
ATOM 514 C CA . ASN A 1 129 ? -9.942 69.715 193.812 1.00 22.22 108 ASN A CA 1
ATOM 515 C C . ASN A 1 129 ? -10.745 70.467 194.823 1.00 20.33 108 ASN A C 1
ATOM 516 O O . ASN A 1 129 ? -10.403 70.462 196.013 1.00 20.35 108 ASN A O 1
ATOM 521 N N . MET A 1 130 ? -11.801 71.126 194.370 1.00 19.82 109 MET A N 1
ATOM 522 C CA . MET A 1 130 ? -12.727 71.791 195.272 1.00 20.85 109 MET A CA 1
ATOM 523 C C . MET A 1 130 ? -14.062 71.096 195.303 1.00 21.85 109 MET A C 1
ATOM 524 O O . MET A 1 130 ? -14.460 70.422 194.353 1.00 18.30 109 MET A O 1
ATOM 529 N N . ASP A 1 131 ? -14.787 71.341 196.396 1.00 19.64 110 ASP A N 1
ATOM 530 C CA . ASP A 1 131 ? -16.165 70.963 196.519 1.00 21.36 110 ASP A CA 1
ATOM 531 C C . ASP A 1 131 ? -17.098 72.188 196.459 1.00 20.25 110 ASP A C 1
ATOM 532 O O . ASP A 1 131 ? -16.675 73.317 196.755 1.00 20.16 110 ASP A O 1
ATOM 537 N N . PRO A 1 132 ? -18.368 71.946 196.182 1.00 23.41 111 PRO A N 1
ATOM 538 C CA . PRO A 1 132 ? -19.324 73.052 196.343 1.00 26.44 111 PRO A CA 1
ATOM 539 C C . PRO A 1 132 ? -19.390 73.521 197.830 1.00 28.58 111 PRO A C 1
ATOM 540 O O . PRO A 1 132 ? -19.148 72.679 198.675 1.00 30.00 111 PRO A O 1
ATOM 544 N N . PRO A 1 133 ? -19.647 74.830 198.110 1.00 30.43 112 PRO A N 1
ATOM 545 C CA . PRO A 1 133 ? -19.900 75.826 197.018 1.00 28.36 112 PRO A CA 1
ATOM 546 C C . PRO A 1 133 ? -18.703 76.519 196.383 1.00 27.33 112 PRO A C 1
ATOM 547 O O . PRO A 1 133 ? -18.937 77.239 195.418 1.00 29.23 112 PRO A O 1
ATOM 551 N N . GLU A 1 134 ? -17.478 76.388 196.886 1.00 26.89 113 GLU A N 1
ATOM 552 C CA . GLU A 1 134 ? -16.328 77.043 196.242 1.00 27.29 113 GLU A CA 1
ATOM 553 C C . GLU A 1 134 ? -16.181 76.579 194.782 1.00 25.84 113 GLU A C 1
ATOM 554 O O . GLU A 1 134 ? -15.935 77.376 193.918 1.00 22.16 113 GLU A O 1
ATOM 560 N N . HIS A 1 135 ? -16.374 75.282 194.547 1.00 21.32 114 HIS A N 1
ATOM 561 C CA . HIS A 1 135 ? -16.298 74.738 193.167 1.00 19.96 114 HIS A CA 1
ATOM 562 C C . HIS A 1 135 ? -17.308 75.353 192.252 1.00 19.80 114 HIS A C 1
ATOM 563 O O . HIS A 1 135 ? -16.991 75.657 191.104 1.00 20.32 114 HIS A O 1
ATOM 570 N N . THR A 1 136 ? -18.524 75.538 192.763 1.00 18.17 115 THR A N 1
ATOM 571 C CA . THR A 1 136 ? -19.603 76.009 192.000 1.00 21.25 115 THR A CA 1
ATOM 572 C C . THR A 1 136 ? -19.298 77.368 191.463 1.00 22.37 115 THR A C 1
ATOM 573 O O . THR A 1 136 ? -19.740 77.660 190.384 1.00 21.53 115 THR A O 1
ATOM 577 N N . ARG A 1 137 ? -18.567 78.202 192.222 1.00 24.87 116 ARG A N 1
ATOM 578 C CA . ARG A 1 137 ? -18.307 79.565 191.773 1.00 26.12 116 ARG A CA 1
ATOM 579 C C . ARG A 1 137 ? -17.526 79.557 190.455 1.00 23.35 116 ARG A C 1
ATOM 580 O O . ARG A 1 137 ? -17.982 80.122 189.436 1.00 23.10 116 ARG A O 1
ATOM 588 N N . TYR A 1 138 ? -16.399 78.865 190.489 1.00 19.95 117 TYR A N 1
ATOM 589 C CA . TYR A 1 138 ? -15.555 78.701 189.353 1.00 18.44 117 TYR A CA 1
ATOM 590 C C . TYR A 1 138 ? -16.246 77.971 188.223 1.00 18.17 117 TYR A C 1
ATOM 591 O O . TYR A 1 138 ? -16.182 78.400 187.057 1.00 16.95 117 TYR A O 1
ATOM 600 N N . ARG A 1 139 ? -16.910 76.884 188.524 1.00 17.61 118 ARG A N 1
ATOM 601 C CA . ARG A 1 139 ? -17.575 76.090 187.484 1.00 19.63 118 ARG A CA 1
ATOM 602 C C . ARG A 1 139 ? -18.574 76.888 186.699 1.00 21.04 118 ARG A C 1
ATOM 603 O O . ARG A 1 139 ? -18.650 76.782 185.493 1.00 17.07 118 ARG A O 1
ATOM 611 N N . LYS A 1 140 ? -19.359 77.696 187.411 1.00 18.72 119 LYS A N 1
ATOM 612 C CA . LYS A 1 140 ? -20.373 78.501 186.783 1.00 23.19 119 LYS A CA 1
ATOM 613 C C . LYS A 1 140 ? -19.732 79.497 185.850 1.00 19.08 119 LYS A C 1
ATOM 614 O O . LYS A 1 140 ? -20.253 79.699 184.761 1.00 21.02 119 LYS A O 1
ATOM 620 N N . LEU A 1 141 ? -18.609 80.073 186.246 1.00 19.21 120 LEU A N 1
ATOM 621 C CA . LEU A 1 141 ? -17.906 81.079 185.452 1.00 19.28 120 LEU A CA 1
ATOM 622 C C . LEU A 1 141 ? -17.360 80.471 184.167 1.00 17.80 120 LEU A C 1
ATOM 623 O O . LEU A 1 141 ? -17.547 81.036 183.081 1.00 17.01 120 LEU A O 1
ATOM 628 N N . LEU A 1 142 ? -16.766 79.302 184.283 1.00 16.07 121 LEU A N 1
ATOM 629 C CA . LEU A 1 142 ? -16.191 78.628 183.108 1.00 16.61 121 LEU A CA 1
ATOM 630 C C . LEU A 1 142 ? -17.267 78.085 182.155 1.00 17.41 121 LEU A C 1
ATOM 631 O O . LEU A 1 142 ? -17.210 78.314 180.941 1.00 17.71 121 LEU A O 1
ATOM 636 N N . THR A 1 143 ? -18.295 77.466 182.713 1.00 16.22 122 THR A N 1
ATOM 637 C CA . THR A 1 143 ? -19.421 77.006 181.953 1.00 18.68 122 THR A CA 1
ATOM 638 C C . THR A 1 143 ? -20.104 78.146 181.225 1.00 18.10 122 THR A C 1
ATOM 639 O O . THR A 1 143 ? -20.427 78.004 180.045 1.00 17.53 122 THR A O 1
ATOM 643 N N . GLY A 1 144 ? -20.300 79.247 181.926 1.00 17.33 123 GLY A N 1
ATOM 644 C CA . GLY A 1 144 ? -20.770 80.501 181.365 1.00 18.75 123 GLY A CA 1
ATOM 645 C C . GLY A 1 144 ? -20.012 80.920 180.115 1.00 18.94 123 GLY A C 1
ATOM 646 O O . GLY A 1 144 ? -20.641 81.395 179.162 1.00 19.26 123 GLY A O 1
ATOM 647 N N . GLN A 1 145 ? -18.696 80.699 180.090 1.00 17.90 124 GLN A N 1
ATOM 648 C CA . GLN A 1 145 ? -17.855 81.188 178.995 1.00 18.72 124 GLN A CA 1
ATOM 649 C C . GLN A 1 145 ? -17.687 80.175 177.862 1.00 21.39 124 GLN A C 1
ATOM 650 O O . GLN A 1 145 ? -17.193 80.528 176.786 1.00 19.97 124 GLN A O 1
ATOM 656 N N . PHE A 1 146 ? -18.131 78.934 178.069 1.00 19.68 125 PHE A N 1
ATOM 657 C CA . PHE A 1 146 ? -18.225 77.971 176.974 1.00 18.04 125 PHE A CA 1
ATOM 658 C C . PHE A 1 146 ? -19.515 78.219 176.188 1.00 16.54 125 PHE A C 1
ATOM 659 O O . PHE A 1 146 ? -20.427 77.396 176.178 1.00 14.95 125 PHE A O 1
ATOM 667 N N . THR A 1 147 ? -19.543 79.361 175.468 1.00 15.19 126 THR A N 1
ATOM 668 C CA . THR A 1 147 ? -20.698 79.784 174.724 1.00 16.15 126 THR A CA 1
ATOM 669 C C . THR A 1 147 ? -20.802 79.149 173.349 1.00 15.66 126 THR A C 1
ATOM 670 O O . THR A 1 147 ? -19.856 78.607 172.807 1.00 12.55 126 THR A O 1
ATOM 674 N N . VAL A 1 148 ? -21.969 79.245 172.750 1.00 18.04 127 VAL A N 1
ATOM 675 C CA . VAL A 1 148 ? -22.166 78.663 171.410 1.00 19.31 127 VAL A CA 1
ATOM 676 C C . VAL A 1 148 ? -21.231 79.404 170.423 1.00 15.63 127 VAL A C 1
ATOM 677 O O . VAL A 1 148 ? -20.654 78.756 169.549 1.00 14.62 127 VAL A O 1
ATOM 681 N N . ARG A 1 149 ? -20.954 80.709 170.647 1.00 17.02 128 ARG A N 1
ATOM 682 C CA . ARG A 1 149 ? -20.020 81.435 169.749 1.00 17.17 128 ARG A CA 1
ATOM 683 C C . ARG A 1 149 ? -18.605 80.853 169.876 1.00 17.09 128 ARG A C 1
ATOM 684 O O . ARG A 1 149 ? -17.906 80.610 168.891 1.00 17.44 128 ARG A O 1
ATOM 692 N N . ARG A 1 150 ? -18.145 80.710 171.098 1.00 14.96 129 ARG A N 1
ATOM 693 C CA . ARG A 1 150 ? -16.843 80.153 171.361 1.00 16.83 129 ARG A CA 1
ATOM 694 C C . ARG A 1 150 ? -16.725 78.758 170.857 1.00 14.87 129 ARG A C 1
ATOM 695 O O . ARG A 1 150 ? -15.687 78.401 170.206 1.00 14.86 129 ARG A O 1
ATOM 703 N N . ILE A 1 151 ? -17.722 77.932 171.123 1.00 13.52 130 ILE A N 1
ATOM 704 C CA . ILE A 1 151 ? -17.741 76.550 170.619 1.00 14.46 130 ILE A CA 1
ATOM 705 C C . ILE A 1 151 ? -17.689 76.512 169.077 1.00 13.91 130 ILE A C 1
ATOM 706 O O . ILE A 1 151 ? -16.888 75.792 168.480 1.00 9.82 130 ILE A O 1
ATOM 711 N N . ARG A 1 152 ? -18.495 77.351 168.433 1.00 12.43 131 ARG A N 1
ATOM 712 C CA . ARG A 1 152 ? -18.478 77.416 166.974 1.00 13.68 131 ARG A CA 1
ATOM 713 C C . ARG A 1 152 ? -17.122 77.846 166.389 1.00 12.40 131 ARG A C 1
ATOM 714 O O . ARG A 1 152 ? -16.607 77.214 165.447 1.00 11.36 131 ARG A O 1
ATOM 722 N N . GLU A 1 153 ? -16.521 78.856 166.973 1.00 11.29 132 GLU A N 1
ATOM 723 C CA . GLU A 1 153 ? -15.238 79.332 166.485 1.00 11.84 132 GLU A CA 1
ATOM 724 C C . GLU A 1 153 ? -14.123 78.286 166.772 1.00 11.21 132 GLU A C 1
ATOM 725 O O . GLU A 1 153 ? -13.332 77.948 165.916 1.00 11.98 132 GLU A O 1
ATOM 731 N N . LEU A 1 154 ? -14.126 77.722 167.970 1.00 11.30 133 LEU A N 1
ATOM 732 C CA . LEU A 1 154 ? -13.144 76.644 168.289 1.00 11.74 133 LEU A CA 1
ATOM 733 C C . LEU A 1 154 ? -13.274 75.391 167.415 1.00 11.28 133 LEU A C 1
ATOM 734 O O . LEU A 1 154 ? -12.292 74.842 167.039 1.00 11.81 133 LEU A O 1
ATOM 739 N N . GLY A 1 155 ? -14.479 74.973 167.079 1.00 11.38 134 GLY A N 1
ATOM 740 C CA . GLY A 1 155 ? -14.720 73.872 166.141 1.00 12.45 134 GLY A CA 1
ATOM 741 C C . GLY A 1 155 ? -14.044 74.145 164.823 1.00 12.69 134 GLY A C 1
ATOM 742 O O . GLY A 1 155 ? -13.389 73.287 164.290 1.00 12.47 134 GLY A O 1
ATOM 743 N N . ALA A 1 156 ? -14.198 75.373 164.302 1.00 12.48 135 ALA A N 1
ATOM 744 C CA . ALA A 1 156 ? -13.562 75.717 163.007 1.00 12.26 135 ALA A CA 1
ATOM 745 C C . ALA A 1 156 ? -12.034 75.757 163.100 1.00 11.91 135 ALA A C 1
ATOM 746 O O . ALA A 1 156 ? -11.324 75.290 162.184 1.00 10.89 135 ALA A O 1
ATOM 748 N N . ARG A 1 157 ? -11.541 76.277 164.208 1.00 10.35 136 ARG A N 1
ATOM 749 C CA . ARG A 1 157 ? -10.146 76.328 164.435 1.00 11.79 136 ARG A CA 1
ATOM 750 C C . ARG A 1 157 ? -9.579 74.893 164.547 1.00 12.15 136 ARG A C 1
ATOM 751 O O . ARG A 1 157 ? -8.442 74.607 164.021 1.00 11.08 136 ARG A O 1
ATOM 759 N N . ILE A 1 158 ? -10.313 74.050 165.270 1.00 11.95 137 ILE A N 1
ATOM 760 C CA . ILE A 1 158 ? -9.930 72.604 165.379 1.00 13.65 137 ILE A CA 1
ATOM 761 C C . ILE A 1 158 ? -9.850 71.926 163.982 1.00 13.86 137 ILE A C 1
ATOM 762 O O . ILE A 1 158 ? -8.914 71.174 163.696 1.00 13.80 137 ILE A O 1
ATOM 767 N N . ASP A 1 159 ? -10.84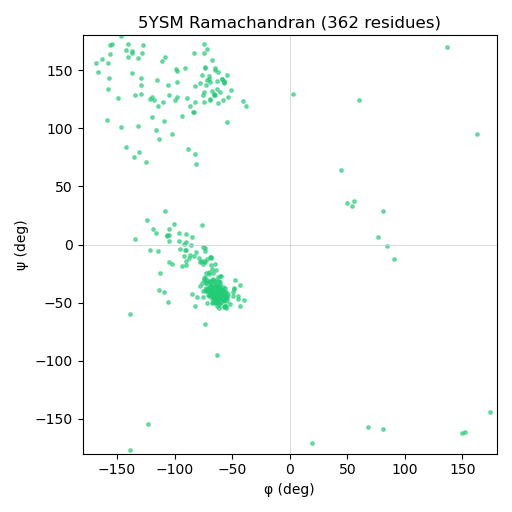0 72.164 163.133 1.00 14.56 138 ASP A N 1
ATOM 768 C CA . ASP A 1 159 ? -10.813 71.648 161.766 1.00 17.00 138 ASP A CA 1
ATOM 769 C C . ASP A 1 159 ? -9.536 72.133 161.095 1.00 15.37 138 ASP A C 1
ATOM 770 O O . ASP A 1 159 ? -8.867 71.329 160.488 1.00 13.88 138 ASP A O 1
ATOM 775 N N . GLU A 1 160 ? -9.188 73.427 161.212 1.00 15.00 139 GLU A N 1
ATOM 776 C CA . GLU A 1 160 ? -7.984 73.987 160.569 1.00 15.35 139 GLU A CA 1
ATOM 777 C C . GLU A 1 160 ? -6.687 73.372 161.155 1.00 13.99 139 GLU A C 1
ATOM 778 O O . GLU A 1 160 ? -5.739 73.061 160.440 1.00 13.34 139 GLU A O 1
ATOM 784 N N . ILE A 1 161 ? -6.651 73.218 162.472 1.00 12.06 140 ILE A N 1
ATOM 785 C CA . ILE A 1 161 ? -5.537 72.589 163.187 1.00 12.34 140 ILE A CA 1
ATOM 786 C C . ILE A 1 161 ? -5.224 71.188 162.716 1.00 11.46 140 ILE A C 1
ATOM 787 O O . ILE A 1 161 ? -4.083 70.862 162.392 1.00 11.50 140 ILE A O 1
ATOM 792 N N . VAL A 1 162 ? -6.229 70.359 162.690 1.00 11.08 141 VAL A N 1
ATOM 793 C CA . VAL A 1 162 ? -6.037 68.987 162.282 1.00 11.68 141 VAL A CA 1
ATOM 794 C C . VAL A 1 162 ? -5.648 68.903 160.808 1.00 12.02 141 VAL A C 1
ATOM 795 O O . VAL A 1 162 ? -4.791 68.101 160.431 1.00 11.64 141 VAL A O 1
ATOM 799 N N . ALA A 1 163 ? -6.277 69.702 159.984 1.00 12.05 142 ALA A N 1
ATOM 800 C CA . ALA A 1 163 ? -5.891 69.728 158.575 1.00 12.53 142 ALA A CA 1
ATOM 801 C C . ALA A 1 163 ? -4.430 70.195 158.348 1.00 13.28 142 ALA A C 1
ATOM 802 O O . ALA A 1 163 ? -3.683 69.604 157.509 1.00 14.69 142 ALA A O 1
ATOM 804 N N . GLY A 1 164 ? -3.991 71.185 159.112 1.00 12.56 143 GLY A N 1
ATOM 805 C CA . GLY A 1 164 ? -2.609 71.665 159.061 1.00 13.09 143 GLY A CA 1
ATOM 806 C C . GLY A 1 164 ? -1.597 70.606 159.488 1.00 12.36 143 GLY A C 1
ATOM 807 O O . GLY A 1 164 ? -0.517 70.444 158.896 1.00 12.02 143 GLY A O 1
ATOM 808 N N . ARG A 1 165 ? -1.939 69.836 160.505 1.00 11.24 144 ARG A N 1
ATOM 809 C CA . ARG A 1 165 ? -0.960 68.848 160.953 1.00 11.57 144 ARG A CA 1
ATOM 810 C C . ARG A 1 165 ? -0.864 67.735 159.951 1.00 12.22 144 ARG A C 1
ATOM 811 O O . ARG A 1 165 ? 0.225 67.178 159.728 1.00 11.45 144 ARG A O 1
ATOM 819 N N . VAL A 1 166 ? -1.997 67.325 159.390 1.00 13.23 145 VAL A N 1
ATOM 820 C CA . VAL A 1 166 ? -1.979 66.297 158.321 1.00 13.96 145 VAL A CA 1
ATOM 821 C C . VAL A 1 166 ? -1.284 66.792 157.027 1.00 15.75 145 VAL A C 1
ATOM 822 O O . VAL A 1 166 ? -0.458 66.037 156.438 1.00 14.00 145 VAL A O 1
ATOM 826 N N . ASP A 1 167 ? -1.533 68.036 156.638 1.00 15.66 146 ASP A N 1
ATOM 827 C CA . ASP A 1 167 ? -0.778 68.701 155.521 1.00 16.85 146 ASP A CA 1
ATOM 828 C C . ASP A 1 167 ? 0.743 68.584 155.756 1.00 18.66 146 ASP A C 1
ATOM 829 O O . ASP A 1 167 ? 1.470 68.153 154.874 1.00 18.40 146 ASP A O 1
ATOM 834 N N . ALA A 1 168 ? 1.218 68.960 156.953 1.00 18.24 147 ALA A N 1
ATOM 835 C CA . ALA A 1 168 ? 2.597 68.835 157.347 1.00 17.65 147 ALA A CA 1
ATOM 836 C C . ALA A 1 168 ? 3.144 67.412 157.300 1.00 18.53 147 ALA A C 1
ATOM 837 O O . ALA A 1 168 ? 4.303 67.189 156.835 1.00 18.79 147 ALA A O 1
ATOM 839 N N . MET A 1 169 ? 2.362 66.456 157.774 1.00 16.58 148 MET A N 1
ATOM 840 C CA . MET A 1 169 ? 2.786 65.061 157.751 1.00 17.40 148 MET A CA 1
ATOM 841 C C . MET A 1 169 ? 2.936 64.576 156.295 1.00 17.98 148 MET A C 1
ATOM 842 O O . MET A 1 169 ? 3.930 63.923 155.942 1.00 20.33 148 MET A O 1
ATOM 847 N N . LEU A 1 170 ? 1.966 64.882 155.446 1.00 18.18 149 LEU A N 1
ATOM 848 C CA . LEU A 1 170 ? 2.051 64.487 154.052 1.00 18.35 149 LEU A CA 1
ATOM 849 C C . LEU A 1 170 ? 3.218 65.176 153.311 1.00 19.94 149 LEU A C 1
ATOM 850 O O . LEU A 1 170 ? 3.855 64.576 152.377 1.00 19.11 149 LEU A O 1
ATOM 855 N N . ALA A 1 171 ? 3.468 66.433 153.657 1.00 18.31 150 ALA A N 1
ATOM 856 C CA . ALA A 1 171 ? 4.580 67.177 153.022 1.00 22.11 150 ALA A CA 1
ATOM 857 C C . ALA A 1 171 ? 5.907 66.627 153.376 1.00 21.57 150 ALA A C 1
ATOM 858 O O . ALA A 1 171 ? 6.809 66.766 152.607 1.00 23.89 150 ALA A O 1
ATOM 860 N N . GLY A 1 172 ? 6.001 65.954 154.491 1.00 19.74 151 GLY A N 1
ATOM 861 C CA . GLY A 1 172 ? 7.261 65.523 155.066 1.00 21.37 151 GLY A CA 1
ATOM 862 C C . GLY A 1 172 ? 7.764 64.168 154.650 1.00 24.20 151 GLY A C 1
ATOM 863 O O . GLY A 1 172 ? 8.914 63.871 154.861 1.00 26.38 151 GLY A O 1
ATOM 864 N N . GLY A 1 173 ? 6.937 63.335 154.038 1.00 21.88 152 GLY A N 1
ATOM 865 C CA . GLY A 1 173 ? 7.383 61.979 153.757 1.00 21.02 152 GLY A CA 1
ATOM 866 C C . GLY A 1 173 ? 6.185 61.080 153.714 1.00 20.07 152 GLY A C 1
ATOM 867 O O . GLY A 1 173 ? 5.046 61.546 153.499 1.00 21.92 152 GLY A O 1
ATOM 868 N N . THR A 1 174 ? 6.445 59.795 153.859 1.00 19.37 153 THR A N 1
ATOM 869 C CA . THR A 1 174 ? 5.382 58.803 153.939 1.00 17.64 153 THR A CA 1
ATOM 870 C C . THR A 1 174 ? 5.442 58.091 155.278 1.00 15.52 153 THR A C 1
ATOM 871 O O . THR A 1 174 ? 4.849 57.044 155.450 1.00 16.73 153 THR A O 1
ATOM 875 N N . THR A 1 175 ? 6.207 58.622 156.248 1.00 16.84 154 THR A N 1
ATOM 876 C CA . THR A 1 175 ? 6.203 58.042 157.581 1.00 14.62 154 THR A CA 1
ATOM 877 C C . THR A 1 175 ? 6.239 59.176 158.633 1.00 14.48 154 THR A C 1
ATOM 878 O O . THR A 1 175 ? 6.663 60.265 158.319 1.00 15.38 154 THR A O 1
ATOM 882 N N . ALA A 1 176 ? 5.864 58.881 159.881 1.00 14.02 155 ALA A N 1
ATOM 883 C CA . ALA A 1 176 ? 5.941 59.881 160.940 1.00 12.83 155 ALA A CA 1
ATOM 884 C C . ALA A 1 176 ? 5.740 59.217 162.315 1.00 11.71 155 ALA A C 1
ATOM 885 O O . ALA A 1 176 ? 5.118 58.146 162.437 1.00 11.31 155 ALA A O 1
ATOM 887 N N . ASP A 1 177 ? 6.234 59.845 163.373 1.00 11.80 156 ASP A N 1
ATOM 888 C CA . ASP A 1 177 ? 5.807 59.459 164.687 1.00 12.25 156 ASP A CA 1
ATOM 889 C C . ASP A 1 177 ? 4.474 60.230 164.912 1.00 12.47 156 ASP A C 1
ATOM 890 O O . ASP A 1 177 ? 4.500 61.485 165.041 1.00 12.56 156 ASP A O 1
ATOM 895 N N . LEU A 1 178 ? 3.335 59.531 165.022 1.00 11.36 157 LEU A N 1
ATOM 896 C CA . LEU A 1 178 ? 2.070 60.237 165.190 1.00 10.92 157 LEU A CA 1
ATOM 897 C C . LEU A 1 178 ? 2.001 61.107 166.442 1.00 12.03 157 LEU A C 1
ATOM 898 O O . LEU A 1 178 ? 1.388 62.194 166.425 1.00 10.66 157 LEU A O 1
ATOM 903 N N . MET A 1 179 ? 2.678 60.691 167.495 1.00 10.85 158 MET A N 1
ATOM 904 C CA . MET A 1 179 ? 2.681 61.504 168.726 1.00 11.71 158 MET A CA 1
ATOM 905 C C . MET A 1 179 ? 3.327 62.927 168.573 1.00 12.22 158 MET A C 1
ATOM 906 O O . MET A 1 179 ? 2.715 63.949 168.893 1.00 13.38 158 MET A O 1
ATOM 911 N N . THR A 1 180 ? 4.513 62.958 168.010 1.00 13.03 159 THR A N 1
ATOM 912 C CA . THR A 1 180 ? 5.303 64.177 167.680 1.00 16.18 159 THR A CA 1
ATOM 913 C C . THR A 1 180 ? 4.617 65.027 166.708 1.00 14.61 159 THR A C 1
ATOM 914 O O . THR A 1 180 ? 4.619 66.213 166.876 1.00 14.33 159 THR A O 1
ATOM 918 N N . GLU A 1 181 ? 4.071 64.421 165.649 1.00 13.35 160 GLU A N 1
ATOM 919 C CA . GLU A 1 181 ? 3.578 65.212 164.501 1.00 13.17 160 GLU A CA 1
ATOM 920 C C . GLU A 1 181 ? 2.107 65.578 164.547 1.00 12.73 160 GLU A C 1
ATOM 921 O O . GLU A 1 181 ? 1.688 66.486 163.834 1.00 13.79 160 GLU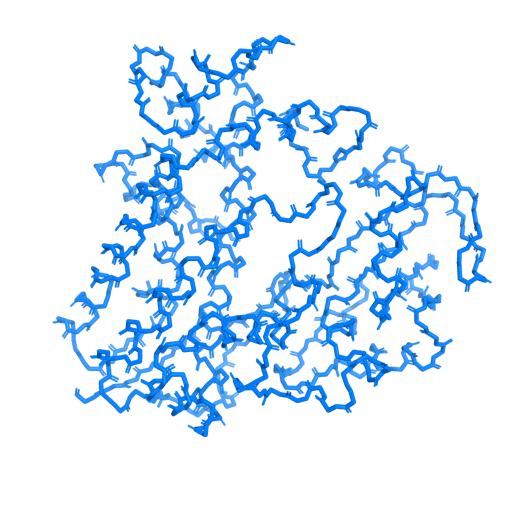 A O 1
ATOM 927 N N . PHE A 1 182 ? 1.339 64.874 165.354 1.00 11.70 161 PHE A N 1
ATOM 928 C CA . PHE A 1 182 ? -0.141 65.032 165.360 1.00 11.26 161 PHE A CA 1
ATOM 929 C C . PHE A 1 182 ? -0.720 65.030 166.760 1.00 10.59 161 PHE A C 1
ATOM 930 O O . PHE A 1 182 ? -1.382 66.027 167.135 1.00 10.64 161 PHE A O 1
ATOM 938 N N . ALA A 1 183 ? -0.533 63.958 167.536 1.00 10.68 162 ALA A N 1
ATOM 939 C CA . ALA A 1 183 ? -1.289 63.784 168.763 1.00 10.77 162 ALA A CA 1
ATOM 940 C C . ALA A 1 183 ? -0.982 64.764 169.859 1.00 12.82 162 ALA A C 1
ATOM 941 O O . ALA A 1 183 ? -1.882 65.167 170.559 1.00 12.60 162 ALA A O 1
ATOM 943 N N . PHE A 1 184 ? 0.267 65.180 170.017 1.00 13.72 163 PHE A N 1
ATOM 944 C CA . PHE A 1 184 ? 0.541 66.329 170.943 1.00 14.58 163 PHE A CA 1
ATOM 945 C C . PHE A 1 184 ? 0.286 67.743 170.357 1.00 14.59 163 PHE A C 1
ATOM 946 O O . PHE A 1 184 ? -0.320 68.579 171.054 1.00 14.88 163 PHE A O 1
ATOM 954 N N . PRO A 1 185 ? 0.737 68.000 169.122 1.00 14.39 164 PRO A N 1
ATOM 955 C CA . PRO A 1 185 ? 0.460 69.279 168.497 1.00 14.16 164 PRO A CA 1
ATOM 956 C C . PRO A 1 185 ? -1.015 69.653 168.462 1.00 13.02 164 PRO A C 1
ATOM 957 O O . PRO A 1 185 ? -1.373 70.819 168.692 1.00 12.95 164 PRO A O 1
ATOM 961 N N . ALA A 1 186 ? -1.920 68.708 168.148 1.00 12.80 165 ALA A N 1
ATOM 962 C CA . ALA A 1 186 ? -3.287 69.123 167.931 1.00 11.33 165 ALA A CA 1
ATOM 963 C C . ALA A 1 186 ? -3.932 69.665 169.194 1.00 12.26 165 ALA A C 1
ATOM 964 O O . ALA A 1 186 ? -4.543 70.752 169.179 1.00 12.65 165 ALA A O 1
ATOM 966 N N . PRO A 1 187 ? -3.741 68.977 170.346 1.00 12.01 166 PRO A N 1
ATOM 967 C CA . PRO A 1 187 ? -4.363 69.522 171.516 1.00 12.18 166 PRO A CA 1
ATOM 968 C C . PRO A 1 187 ? -3.662 70.759 172.041 1.00 11.75 166 PRO A C 1
ATOM 969 O O . PRO A 1 187 ? -4.345 71.624 172.596 1.00 13.13 166 PRO A O 1
ATOM 973 N N . SER A 1 188 ? -2.351 70.870 171.865 1.00 11.82 167 SER A N 1
ATOM 974 C CA . SER A 1 188 ? -1.687 72.093 172.376 1.00 13.57 167 SER A CA 1
ATOM 975 C C . SER A 1 188 ? -2.095 73.344 171.595 1.00 13.86 167 SER A C 1
ATOM 976 O O . SER A 1 188 ? -2.321 74.388 172.200 1.00 11.30 167 SER A O 1
ATOM 979 N N . LEU A 1 189 ? -2.296 73.198 170.292 1.00 11.34 168 LEU A N 1
ATOM 980 C CA . LEU A 1 189 ? -2.807 74.266 169.472 1.00 11.95 168 LEU A CA 1
ATOM 981 C C . LEU A 1 189 ? -4.268 74.563 169.827 1.00 10.68 168 LEU A C 1
ATOM 982 O O . LEU A 1 189 ? -4.689 75.736 169.729 1.00 10.83 168 LEU A O 1
ATOM 987 N N . MET A 1 190 ? -5.081 73.532 170.138 1.00 10.13 169 MET A N 1
ATOM 988 C CA . MET A 1 190 ? -6.413 73.777 170.548 1.00 10.59 169 MET A CA 1
ATOM 989 C C . MET A 1 190 ? -6.468 74.672 171.775 1.00 11.18 169 MET A C 1
ATOM 990 O O . MET A 1 190 ? -7.261 75.641 171.868 1.00 9.87 169 MET A O 1
ATOM 992 N N . ILE A 1 191 ? -5.617 74.341 172.702 1.00 11.99 170 ILE A N 1
ATOM 993 C CA . ILE A 1 191 ? -5.560 75.059 173.967 1.00 12.75 170 ILE A CA 1
ATOM 994 C C . ILE A 1 191 ? -5.014 76.485 173.680 1.00 13.20 170 ILE A C 1
ATOM 995 O O . ILE A 1 191 ? -5.499 77.437 174.256 1.00 13.09 170 ILE A O 1
ATOM 1000 N N . CYS A 1 192 ? -3.995 76.647 172.815 1.00 14.76 171 CYS A N 1
ATOM 1001 C CA . CYS A 1 192 ? -3.640 77.987 172.330 1.00 15.26 171 CYS A CA 1
ATOM 1002 C C . CYS A 1 192 ? -4.797 78.834 171.912 1.00 14.35 171 CYS A C 1
ATOM 1003 O O . CYS A 1 192 ? -4.879 80.029 172.320 1.00 13.88 171 CYS A O 1
ATOM 1006 N N . GLU A 1 193 ? -5.701 78.249 171.127 1.00 14.52 172 GLU A N 1
ATOM 1007 C CA . GLU A 1 193 ? -6.828 79.010 170.578 1.00 16.23 172 GLU A CA 1
ATOM 1008 C C . GLU A 1 193 ? -7.821 79.322 171.742 1.00 15.91 172 GLU A C 1
ATOM 1009 O O . GLU A 1 193 ? -8.394 80.416 171.803 1.00 13.87 172 GLU A O 1
ATOM 1015 N N . LEU A 1 194 ? -8.010 78.367 172.657 1.00 14.11 173 LEU A N 1
ATOM 1016 C CA . LEU A 1 194 ? -8.934 78.561 173.747 1.00 14.65 173 LEU A CA 1
ATOM 1017 C C . LEU A 1 194 ? -8.501 79.719 174.655 1.00 15.68 173 LEU A C 1
ATOM 1018 O O . LEU A 1 194 ? -9.356 80.518 175.057 1.00 15.05 173 LEU A O 1
ATOM 1023 N N . LEU A 1 195 ? -7.201 79.772 174.934 1.00 16.27 174 LEU A N 1
ATOM 1024 C CA . LEU A 1 195 ? -6.577 80.696 175.928 1.00 16.51 174 LEU A CA 1
ATOM 1025 C C . LEU A 1 195 ? -6.219 82.038 175.258 1.00 18.35 174 LEU A C 1
ATOM 1026 O O . LEU A 1 195 ? -5.905 83.010 175.936 1.00 20.56 174 LEU A O 1
ATOM 1031 N N . GLY A 1 196 ? -6.268 82.111 173.945 1.00 15.65 175 GLY A N 1
ATOM 1032 C CA . GLY A 1 196 ? -5.897 83.335 173.241 1.00 16.87 175 GLY A CA 1
ATOM 1033 C C . GLY A 1 196 ? -4.407 83.587 173.017 1.00 17.79 175 GLY A C 1
ATOM 1034 O O . GLY A 1 196 ? -3.982 84.755 172.943 1.00 16.97 175 GLY A O 1
ATOM 1035 N N . VAL A 1 197 ? -3.609 82.519 172.921 1.00 16.80 176 VAL A N 1
ATOM 1036 C CA . VAL A 1 197 ? -2.177 82.618 172.621 1.00 17.12 176 VAL A CA 1
ATOM 1037 C C . VAL A 1 197 ? -2.011 82.966 171.097 1.00 18.26 176 VAL A C 1
ATOM 1038 O O . VAL A 1 197 ? -2.431 82.225 170.172 1.00 18.03 176 VAL A O 1
ATOM 1042 N N . ARG A 1 198 ? -1.319 84.081 170.848 1.00 19.29 177 ARG A N 1
ATOM 1043 C CA . ARG A 1 198 ? -1.047 84.602 169.518 1.00 22.05 177 ARG A CA 1
ATOM 1044 C C . ARG A 1 198 ? -0.177 83.671 168.741 1.00 20.34 177 ARG A C 1
ATOM 1045 O O . ARG A 1 198 ? 0.637 82.950 169.334 1.00 19.67 177 ARG A O 1
ATOM 1053 N N . TYR A 1 199 ? -0.311 83.652 167.412 1.00 23.08 178 TYR A N 1
ATOM 1054 C CA . TYR A 1 199 ? 0.527 82.820 166.518 1.00 23.99 178 TYR A CA 1
ATOM 1055 C C . TYR A 1 199 ? 1.989 82.826 166.868 1.00 20.82 178 TYR A C 1
ATOM 1056 O O . TYR A 1 199 ? 2.627 81.779 166.933 1.00 23.17 178 TYR A O 1
ATOM 1065 N N . GLU A 1 200 ? 2.550 84.024 166.983 1.00 17.99 179 GLU A N 1
ATOM 1066 C CA . GLU A 1 200 ? 3.987 84.228 167.231 1.00 18.96 179 GLU A CA 1
ATOM 1067 C C . GLU A 1 200 ? 4.423 83.773 168.625 1.00 17.82 179 GLU A C 1
ATOM 1068 O O . GLU A 1 200 ? 5.624 83.711 168.937 1.00 19.06 179 GLU A O 1
ATOM 1074 N N . ASP A 1 201 ? 3.469 83.466 169.498 1.00 16.32 180 ASP A N 1
ATOM 1075 C CA . ASP A 1 201 ? 3.830 82.889 170.791 1.00 16.53 180 ASP A CA 1
ATOM 1076 C C . ASP A 1 201 ? 3.552 81.381 170.907 1.00 16.08 180 ASP A C 1
ATOM 1077 O O . ASP A 1 201 ? 3.849 80.792 171.980 1.00 14.86 180 ASP A O 1
ATOM 1082 N N . ARG A 1 202 ? 3.087 80.728 169.844 1.00 17.45 181 ARG A N 1
ATOM 1083 C CA . ARG A 1 202 ? 2.743 79.275 169.997 1.00 21.55 181 ARG A CA 1
ATOM 1084 C C . ARG A 1 202 ? 4.002 78.400 170.195 1.00 22.73 181 ARG A C 1
ATOM 1085 O O . ARG A 1 202 ? 3.965 77.380 170.875 1.00 22.70 181 ARG A O 1
ATOM 1093 N N . ALA A 1 203 ? 5.091 78.759 169.525 1.00 23.91 182 ALA A N 1
ATOM 1094 C CA . ALA A 1 203 ? 6.330 77.998 169.634 1.00 25.15 182 ALA A CA 1
ATOM 1095 C C . ALA A 1 203 ? 6.771 77.920 171.045 1.00 23.75 182 ALA A C 1
ATOM 1096 O O . ALA A 1 203 ? 7.120 76.836 171.503 1.00 24.89 182 ALA A O 1
ATOM 1098 N N . GLU A 1 204 ? 6.770 79.081 171.708 1.00 20.59 183 GLU A N 1
ATOM 1099 C CA . GLU A 1 204 ? 7.170 79.186 173.048 1.00 21.75 183 GLU A CA 1
ATOM 1100 C C . GLU A 1 204 ? 6.144 78.393 173.870 1.00 26.05 183 GLU A C 1
ATOM 1101 O O . GLU A 1 204 ? 6.515 77.635 174.794 1.00 27.53 183 GLU A O 1
ATOM 1107 N N . PHE A 1 205 ? 4.855 78.523 173.559 1.00 20.54 184 PHE A N 1
ATOM 1108 C CA . PHE A 1 205 ? 3.881 77.800 174.393 1.00 21.90 184 PHE A CA 1
ATOM 1109 C C . PHE A 1 205 ? 4.056 76.312 174.254 1.00 23.71 184 PHE A C 1
ATOM 1110 O O . PHE A 1 205 ? 4.001 75.619 175.254 1.00 30.97 184 PHE A O 1
ATOM 1118 N N . GLN A 1 206 ? 4.316 75.825 173.034 1.00 22.37 185 GLN A N 1
ATOM 1119 C CA . GLN A 1 206 ? 4.513 74.411 172.793 1.00 26.92 185 GLN A CA 1
ATOM 1120 C C . GLN A 1 206 ? 5.755 73.911 173.506 1.00 34.43 185 GLN A C 1
ATOM 1121 O O . GLN A 1 206 ? 5.653 72.894 174.189 1.00 38.27 185 GLN A O 1
ATOM 1127 N N . GLN A 1 207 ? 6.867 74.659 173.446 1.00 35.59 186 GLN A N 1
ATOM 1128 C CA . GLN A 1 207 ? 8.117 74.272 174.128 1.00 39.28 186 GLN A CA 1
ATOM 1129 C C . GLN A 1 207 ? 7.844 74.061 175.585 1.00 38.91 186 GLN A C 1
ATOM 1130 O O . GLN A 1 207 ? 8.190 73.044 176.170 1.00 39.28 186 GLN A O 1
ATOM 1136 N N . ARG A 1 208 ? 7.279 75.058 176.208 1.00 37.22 187 ARG A N 1
ATOM 1137 C CA . ARG A 1 208 ? 6.962 74.905 177.595 1.00 44.40 187 ARG A CA 1
ATOM 1138 C C . ARG A 1 208 ? 6.078 73.678 177.807 1.00 50.16 187 ARG A C 1
ATOM 1139 O O . ARG A 1 208 ? 6.412 72.783 178.587 1.00 53.01 187 ARG A O 1
ATOM 1144 N N . ALA A 1 209 ? 4.979 73.605 177.073 1.00 53.52 188 ALA A N 1
ATOM 1145 C CA . ALA A 1 209 ? 3.994 72.544 177.286 1.00 51.38 188 ALA A CA 1
ATOM 1146 C C . ALA A 1 209 ? 4.628 71.140 177.337 1.00 49.21 188 ALA A C 1
ATOM 1147 O O . ALA A 1 209 ? 4.266 70.327 178.201 1.00 51.27 188 ALA A O 1
ATOM 1149 N N . SER A 1 210 ? 5.548 70.866 176.420 1.00 43.12 189 SER A N 1
ATOM 1150 C CA . SER A 1 210 ? 6.358 69.652 176.468 1.00 48.96 189 SER A CA 1
ATOM 1151 C C . SER A 1 210 ? 6.891 69.354 177.850 1.00 48.81 189 SER A C 1
ATOM 1152 O O . SER A 1 210 ? 6.899 68.201 178.286 1.00 50.85 189 SER A O 1
ATOM 1155 N N . ALA A 1 211 ? 7.385 70.390 178.510 1.00 42.02 190 ALA A N 1
ATOM 1156 C CA . ALA A 1 211 ? 8.022 70.205 179.774 1.00 45.20 190 ALA A CA 1
ATOM 1157 C C . ALA A 1 211 ? 7.001 69.557 180.666 1.00 50.31 190 ALA A C 1
ATOM 1158 O O . ALA A 1 211 ? 5.886 70.066 180.845 1.00 48.89 190 ALA A O 1
ATOM 1160 N N . LEU A 1 212 ? 7.407 68.411 181.197 1.00 56.44 191 LEU A N 1
ATOM 1161 C CA . LEU A 1 212 ? 6.486 67.414 181.675 1.00 59.25 191 LEU A CA 1
ATOM 1162 C C . LEU A 1 212 ? 7.142 66.048 181.836 1.00 57.50 191 LEU A C 1
ATOM 1163 O O . LEU A 1 212 ? 6.966 65.404 182.873 1.00 56.36 191 LEU A O 1
ATOM 1168 N N . ALA A 1 226 ? 3.734 76.047 185.877 1.00 49.52 205 ALA A N 1
ATOM 1169 C CA . ALA A 1 226 ? 4.648 76.935 186.574 1.00 52.18 205 ALA A CA 1
ATOM 1170 C C . ALA A 1 226 ? 6.109 76.586 186.268 1.00 53.02 205 ALA A C 1
ATOM 1171 O O . ALA A 1 226 ? 6.404 75.909 185.284 1.00 54.61 205 ALA A O 1
ATOM 1173 N N . ASP A 1 227 ? 7.038 77.192 186.987 1.00 53.91 206 ASP A N 1
ATOM 1174 C CA . ASP A 1 227 ? 6.933 78.585 187.341 1.00 55.70 206 ASP A CA 1
ATOM 1175 C C . ASP A 1 227 ? 7.212 79.323 186.006 1.00 52.89 206 ASP A C 1
ATOM 1176 O O . ASP A 1 227 ? 6.759 80.435 185.820 1.00 62.52 206 ASP A O 1
ATOM 1178 N N . ALA A 1 228 ? 7.933 78.677 185.085 1.00 56.17 207 ALA A N 1
ATOM 1179 C CA . ALA A 1 228 ? 8.177 79.193 183.706 1.00 55.58 207 ALA A CA 1
ATOM 1180 C C . ALA A 1 228 ? 6.886 79.300 182.925 1.00 52.33 207 ALA A C 1
ATOM 1181 O O . ALA A 1 228 ? 6.574 80.315 182.296 1.00 50.05 207 ALA A O 1
ATOM 1183 N N . LEU A 1 229 ? 6.131 78.224 182.989 1.00 47.26 208 LEU A N 1
ATOM 1184 C CA . LEU A 1 229 ? 4.813 78.200 182.452 1.00 38.83 208 LEU A CA 1
ATOM 1185 C C . LEU A 1 229 ? 3.902 79.168 183.195 1.00 39.76 208 LEU A C 1
ATOM 1186 O O . LEU A 1 229 ? 3.048 79.817 182.616 1.00 39.79 208 LEU A O 1
ATOM 1191 N N . ARG A 1 230 ? 4.105 79.312 184.489 1.00 45.27 209 ARG A N 1
ATOM 1192 C CA . ARG A 1 230 ? 3.293 80.235 185.294 1.00 40.45 209 ARG A CA 1
ATOM 1193 C C . ARG A 1 230 ? 3.557 81.692 184.858 1.00 37.38 209 ARG A C 1
ATOM 1194 O O . ARG A 1 230 ? 2.675 82.554 184.899 1.00 32.58 209 ARG A O 1
ATOM 1202 N N . ALA A 1 231 ? 4.799 81.932 184.469 1.00 34.30 210 ALA A N 1
ATOM 1203 C CA . ALA A 1 231 ? 5.241 83.242 184.018 1.00 36.72 210 ALA A CA 1
ATOM 1204 C C . ALA A 1 231 ? 4.625 83.602 182.657 1.00 29.92 210 ALA A C 1
ATOM 1205 O O . ALA A 1 231 ? 4.345 84.747 182.391 1.00 31.17 210 ALA A O 1
ATOM 1207 N N . PHE A 1 232 ? 4.403 82.597 181.826 1.00 30.08 211 PHE A N 1
ATOM 1208 C CA . PHE A 1 232 ? 3.792 82.791 180.553 1.00 27.18 211 PHE A CA 1
ATOM 1209 C C . PHE A 1 232 ? 2.368 83.250 180.740 1.00 27.45 211 PHE A C 1
ATOM 1210 O O . PHE A 1 232 ? 1.942 84.228 180.128 1.00 25.16 211 PHE A O 1
ATOM 1218 N N . MET A 1 233 ? 1.631 82.592 181.638 1.00 28.34 212 MET A N 1
ATOM 1219 C CA . MET A 1 233 ? 0.199 82.837 181.780 1.00 25.71 212 MET A CA 1
ATOM 1220 C C . MET A 1 233 ? -0.018 84.179 182.458 1.00 26.14 212 MET A C 1
ATOM 1221 O O . MET A 1 233 ? -0.997 84.884 182.181 1.00 22.66 212 MET A O 1
ATOM 1226 N N . GLN A 1 234 ? 0.961 84.581 183.274 1.00 28.48 213 GLN A N 1
ATOM 1227 C CA . GLN A 1 234 ? 0.906 85.888 183.900 1.00 27.59 213 GLN A CA 1
ATOM 1228 C C . GLN A 1 234 ? 0.933 86.921 182.827 1.00 24.85 213 GLN A C 1
ATOM 1229 O O . GLN A 1 234 ? 0.111 87.847 182.838 1.00 23.80 213 GLN A O 1
ATOM 1235 N N . ALA A 1 235 ? 1.869 86.763 181.894 1.00 26.94 214 ALA A N 1
ATOM 1236 C CA . ALA A 1 235 ? 2.015 87.727 180.812 1.00 26.30 214 ALA A CA 1
ATOM 1237 C C . ALA A 1 235 ? 0.736 87.798 179.983 1.00 25.19 214 ALA A C 1
ATOM 1238 O O . ALA A 1 235 ? 0.242 88.843 179.639 1.00 26.23 214 ALA A O 1
ATOM 1240 N N . LEU A 1 236 ? 0.203 86.623 179.658 1.00 25.17 215 LEU A N 1
ATOM 1241 C CA . LEU A 1 236 ? -1.001 86.495 178.904 1.00 25.70 215 LEU A CA 1
ATOM 1242 C C . LEU A 1 236 ? -2.181 87.225 179.569 1.00 24.07 215 LEU A C 1
ATOM 1243 O O . LEU A 1 236 ? -2.908 88.006 178.942 1.00 23.46 215 LEU A O 1
ATOM 1248 N N . VAL A 1 237 ? -2.344 86.980 180.857 1.00 25.89 216 VAL A N 1
ATOM 1249 C CA . VAL A 1 237 ? -3.400 87.596 181.685 1.00 26.53 216 VAL A CA 1
ATOM 1250 C C . VAL A 1 237 ? -3.291 89.106 181.621 1.00 23.33 216 VAL A C 1
ATOM 1251 O O . VAL A 1 237 ? -4.242 8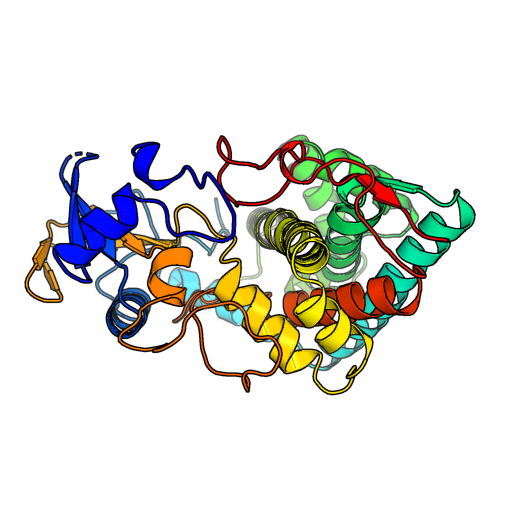9.785 181.246 1.00 22.26 216 VAL A O 1
ATOM 1255 N N . THR A 1 238 ? -2.102 89.609 181.925 1.00 28.48 217 THR A N 1
ATOM 1256 C CA . THR A 1 238 ? -1.825 91.057 181.866 1.00 28.98 217 THR A CA 1
ATOM 1257 C C . THR A 1 238 ? -2.149 91.629 180.468 1.00 29.82 217 THR A C 1
ATOM 1258 O O . THR A 1 238 ? -2.747 92.700 180.330 1.00 28.64 217 THR A O 1
ATOM 1262 N N . ASP A 1 239 ? -1.804 90.879 179.425 1.00 33.18 218 ASP A N 1
ATOM 1263 C CA . ASP A 1 239 ? -2.126 91.277 178.080 1.00 32.54 218 ASP A CA 1
ATOM 1264 C C . ASP A 1 239 ? -3.642 91.302 177.845 1.00 32.30 218 ASP A C 1
ATOM 1265 O O . ASP A 1 239 ? -4.162 92.252 177.256 1.00 28.85 218 ASP A O 1
ATOM 1270 N N . LYS A 1 240 ? -4.377 90.285 178.345 1.00 27.68 219 LYS A N 1
ATOM 1271 C CA . LYS A 1 240 ? -5.837 90.281 178.204 1.00 26.57 219 LYS A CA 1
ATOM 1272 C C . LYS A 1 240 ? -6.562 91.417 178.992 1.00 24.72 219 LYS A C 1
ATOM 1273 O O . LYS A 1 240 ? -7.602 91.893 178.564 1.00 26.04 219 LYS A O 1
ATOM 1279 N N . ARG A 1 241 ? -6.025 91.838 180.121 1.00 27.73 220 ARG A N 1
ATOM 1280 C CA . ARG A 1 241 ? -6.675 92.938 180.866 1.00 29.77 220 ARG A CA 1
ATOM 1281 C C . ARG A 1 241 ? -6.554 94.220 180.031 1.00 26.73 220 ARG A C 1
ATOM 1282 O O . ARG A 1 241 ? -7.504 94.899 179.845 1.00 28.61 220 ARG A O 1
ATOM 1290 N N . ALA A 1 242 ? -5.393 94.435 179.447 1.00 31.14 221 ALA A N 1
ATOM 1291 C CA . ALA A 1 242 ? -5.137 95.621 178.635 1.00 34.49 221 ALA A CA 1
ATOM 1292 C C . ALA A 1 242 ? -5.811 95.529 177.277 1.00 38.85 221 ALA A C 1
ATOM 1293 O O . ALA A 1 242 ? -6.398 96.516 176.789 1.00 40.85 221 ALA A O 1
ATOM 1295 N N . ASN A 1 243 ? -5.778 94.340 176.684 1.00 34.30 222 ASN A N 1
ATOM 1296 C CA . ASN A 1 243 ? -6.175 94.180 175.297 1.00 38.28 222 ASN A CA 1
ATOM 1297 C C . ASN A 1 243 ? -7.136 93.039 175.132 1.00 34.62 222 ASN A C 1
ATOM 1298 O O . ASN A 1 243 ? -6.729 91.972 174.760 1.00 40.20 222 ASN A O 1
ATOM 1303 N N . PRO A 1 244 ? -8.417 93.259 175.443 1.00 36.77 223 PRO A N 1
ATOM 1304 C CA . PRO A 1 244 ? -9.332 92.115 175.399 1.00 38.48 223 PRO A CA 1
ATOM 1305 C C . PRO A 1 244 ? -9.615 91.577 173.996 1.00 36.36 223 PRO A C 1
ATOM 1306 O O . PRO A 1 244 ? -9.807 92.338 173.053 1.00 32.08 223 PRO A O 1
ATOM 1310 N N . ALA A 1 245 ? -9.675 90.252 173.905 1.00 33.29 224 ALA A N 1
ATOM 1311 C CA . ALA A 1 245 ? -9.974 89.566 172.698 1.00 31.31 224 ALA A CA 1
ATOM 1312 C C . ALA A 1 245 ? -11.206 88.645 172.918 1.00 31.57 224 ALA A C 1
ATOM 1313 O O . ALA A 1 245 ? -12.078 88.897 173.791 1.00 32.54 224 ALA A O 1
ATOM 1315 N N . GLY A 1 246 ? -11.315 87.584 172.121 1.00 26.04 225 GLY A N 1
ATOM 1316 C CA . GLY A 1 246 ? -12.524 86.785 172.198 1.00 23.91 225 GLY A CA 1
ATOM 1317 C C . GLY A 1 246 ? -12.249 85.481 172.897 1.00 19.93 225 GLY A C 1
ATOM 1318 O O . GLY A 1 246 ? -13.104 84.613 172.872 1.00 21.45 225 GLY A O 1
ATOM 1319 N N . ASP A 1 247 ? -11.066 85.312 173.441 1.00 18.37 226 ASP A N 1
ATOM 1320 C CA . ASP A 1 247 ? -10.676 84.089 174.098 1.00 18.17 226 ASP A CA 1
ATOM 1321 C C . ASP A 1 247 ? -11.370 83.975 175.469 1.00 17.70 226 ASP A C 1
ATOM 1322 O O . ASP A 1 247 ? -12.018 84.902 175.924 1.00 18.29 226 ASP A O 1
ATOM 1327 N N . ILE A 1 248 ? -11.217 82.834 176.121 1.00 18.33 227 ILE A N 1
ATOM 1328 C CA . ILE A 1 248 ? -11.932 82.607 177.366 1.00 19.99 227 ILE A CA 1
ATOM 1329 C C . ILE A 1 248 ? -11.355 83.395 178.579 1.00 19.13 227 ILE A C 1
ATOM 1330 O O . ILE A 1 248 ? -12.092 83.691 179.536 1.00 17.54 227 ILE A O 1
ATOM 1335 N N . ILE A 1 249 ? -10.059 83.651 178.576 1.00 18.49 228 ILE A N 1
ATOM 1336 C CA . ILE A 1 249 ? -9.423 84.428 179.639 1.00 20.93 228 ILE A CA 1
ATOM 1337 C C . ILE A 1 249 ? -9.943 85.877 179.553 1.00 20.94 228 ILE A C 1
ATOM 1338 O O . ILE A 1 249 ? -10.339 86.485 180.566 1.00 19.07 228 ILE A O 1
ATOM 1343 N N . SER A 1 250 ? -10.011 86.418 178.327 1.00 17.25 229 SER A N 1
ATOM 1344 C CA . SER A 1 250 ? -10.650 87.702 178.097 1.00 19.26 229 SER A CA 1
ATOM 1345 C C . SER A 1 250 ? -12.083 87.695 178.575 1.00 19.30 229 SER A C 1
ATOM 1346 O O . SER A 1 250 ? -12.543 88.698 179.151 1.00 20.02 229 SER A O 1
ATOM 1349 N N . GLY A 1 251 ? -12.819 86.614 178.283 1.00 18.77 230 GLY A N 1
ATOM 1350 C CA . GLY A 1 251 ? -14.177 86.504 178.675 1.00 19.39 230 GLY A CA 1
ATOM 1351 C C . GLY A 1 251 ? -14.314 86.549 180.199 1.00 21.02 230 GLY A C 1
ATOM 1352 O O . GLY A 1 251 ? -15.208 87.235 180.726 1.00 21.52 230 GLY A O 1
ATOM 1353 N N . LEU A 1 252 ? -13.480 85.788 180.888 1.00 17.82 231 LEU A N 1
ATOM 1354 C CA . LEU A 1 252 ? -13.470 85.793 182.355 1.00 19.70 231 LEU A CA 1
ATOM 1355 C C . LEU A 1 252 ? -13.129 87.112 183.001 1.00 19.48 231 LEU A C 1
ATOM 1356 O O . LEU A 1 252 ? -13.638 87.387 184.091 1.00 20.19 231 LEU A O 1
ATOM 1361 N N . ILE A 1 253 ? -12.214 87.831 182.414 1.00 19.89 232 ILE A N 1
ATOM 1362 C CA . ILE A 1 253 ? -11.840 89.191 182.857 1.00 23.54 232 ILE A CA 1
ATOM 1363 C C . ILE A 1 253 ? -13.019 90.160 182.594 1.00 24.23 232 ILE A C 1
ATOM 1364 O O . ILE A 1 253 ? -13.494 90.850 183.498 1.00 24.15 232 ILE A O 1
ATOM 1369 N N . HIS A 1 254 ? -13.583 90.178 181.387 1.00 25.30 233 HIS A N 1
ATOM 1370 C CA . HIS A 1 254 ? -14.355 91.334 180.960 1.00 24.26 233 HIS A CA 1
ATOM 1371 C C . HIS A 1 254 ? -15.783 91.077 180.801 1.00 25.87 233 HIS A C 1
ATOM 1372 O O . HIS A 1 254 ? -16.573 92.006 180.843 1.00 29.55 233 HIS A O 1
ATOM 1379 N N . HIS A 1 255 ? -16.153 89.822 180.559 1.00 25.18 234 HIS A N 1
ATOM 1380 C CA . HIS A 1 255 ? -17.468 89.517 180.141 1.00 28.50 234 HIS A CA 1
ATOM 1381 C C . HIS A 1 255 ? -18.290 88.555 181.003 1.00 29.49 234 HIS A C 1
ATOM 1382 O O . HIS A 1 255 ? -19.470 88.412 180.766 1.00 29.83 234 HIS A O 1
ATOM 1389 N N . ALA A 1 256 ? -17.710 87.964 182.048 1.00 26.33 235 ALA A N 1
ATOM 1390 C CA . ALA A 1 256 ? -18.414 86.936 182.767 1.00 29.35 235 ALA A CA 1
ATOM 1391 C C . ALA A 1 256 ? -19.267 87.448 183.944 1.00 32.34 235 ALA A C 1
ATOM 1392 O O . ALA A 1 256 ? -19.899 86.651 184.623 1.00 29.38 235 ALA A O 1
ATOM 1394 N N . GLY A 1 257 ? -19.309 88.766 184.151 1.00 33.76 236 GLY A N 1
ATOM 1395 C CA . GLY A 1 257 ? -19.949 89.358 185.334 1.00 32.67 236 GLY A CA 1
ATOM 1396 C C . GLY A 1 257 ? -19.430 88.793 186.655 1.00 34.03 236 GLY A C 1
ATOM 1397 O O . GLY A 1 257 ? -20.153 88.696 187.630 1.00 39.42 236 GLY A O 1
ATOM 1398 N N . ALA A 1 258 ? -18.162 88.446 186.697 1.00 30.42 237 ALA A N 1
ATOM 1399 C CA . ALA A 1 258 ? -17.611 87.755 187.841 1.00 30.06 237 ALA A CA 1
ATOM 1400 C C . ALA A 1 258 ? -17.717 88.666 189.022 1.00 31.71 237 ALA A C 1
ATOM 1401 O O . ALA A 1 258 ? -17.466 89.839 188.907 1.00 26.36 237 ALA A O 1
ATOM 1403 N N . ASP A 1 259 ? -18.051 88.104 190.164 1.00 35.39 238 ASP A N 1
ATOM 1404 C CA . ASP A 1 259 ? -18.073 88.906 191.356 1.00 37.93 238 ASP A CA 1
ATOM 1405 C C . ASP A 1 259 ? -17.960 87.997 192.605 1.00 32.91 238 ASP A C 1
ATOM 1406 O O . ASP A 1 259 ? -18.903 87.270 192.916 1.00 35.97 238 ASP A O 1
ATOM 1411 N N . PRO A 1 260 ? -16.795 88.015 193.271 1.00 30.07 239 PRO A N 1
ATOM 1412 C CA . PRO A 1 260 ? -15.768 89.024 192.905 1.00 28.39 239 PRO A CA 1
ATOM 1413 C C . PRO A 1 260 ? -14.996 88.764 191.575 1.00 32.28 239 PRO A C 1
ATOM 1414 O O . PRO A 1 260 ? -15.041 87.658 190.995 1.00 30.07 239 PRO A O 1
ATOM 1418 N N . ALA A 1 261 ? -14.315 89.792 191.083 1.00 33.46 240 ALA A N 1
ATOM 1419 C CA . ALA A 1 261 ? -13.396 89.667 189.921 1.00 29.82 240 ALA A CA 1
ATOM 1420 C C . ALA A 1 261 ? -12.281 88.660 190.181 1.00 29.27 240 ALA A C 1
ATOM 1421 O O . ALA A 1 261 ? -11.748 88.549 191.292 1.00 27.43 240 ALA A O 1
ATOM 1423 N N . LEU A 1 262 ? -11.888 87.888 189.173 1.00 24.80 241 LEU A N 1
ATOM 1424 C CA . LEU A 1 262 ? -10.839 86.938 189.388 1.00 23.65 241 LEU A CA 1
ATOM 1425 C C . LEU A 1 262 ? -9.486 87.584 189.516 1.00 26.10 241 LEU A C 1
ATOM 1426 O O . LEU A 1 262 ? -9.101 88.428 188.719 1.00 28.73 241 LEU A O 1
ATOM 1431 N N . THR A 1 263 ? -8.707 87.121 190.461 1.00 25.16 242 THR A N 1
ATOM 1432 C CA . THR A 1 263 ? -7.396 87.633 190.639 1.00 27.42 242 THR A CA 1
ATOM 1433 C C . THR A 1 263 ? -6.565 87.136 189.486 1.00 29.56 242 THR A C 1
ATOM 1434 O O . THR A 1 263 ? -7.014 86.225 188.727 1.00 24.05 242 THR A O 1
ATOM 1438 N N . ASP A 1 264 ? -5.362 87.708 189.352 1.00 26.14 243 ASP A N 1
ATOM 1439 C CA . ASP A 1 264 ? -4.406 87.202 188.414 1.00 28.38 243 ASP A CA 1
ATOM 1440 C C . ASP A 1 264 ? -4.073 85.767 188.780 1.00 33.12 243 ASP A C 1
ATOM 1441 O O . ASP A 1 264 ? -4.032 84.878 187.890 1.00 29.89 243 ASP A O 1
ATOM 1446 N N . ASP A 1 265 ? -3.908 85.491 190.079 1.00 28.92 244 ASP A N 1
ATOM 1447 C CA . ASP A 1 265 ? -3.539 84.152 190.490 1.00 28.34 244 ASP A CA 1
ATOM 1448 C C . ASP A 1 265 ? -4.556 83.057 190.079 1.00 24.83 244 ASP A C 1
ATOM 1449 O O . ASP A 1 265 ? -4.121 81.978 189.589 1.00 26.86 244 ASP A O 1
ATOM 1454 N N . GLU A 1 266 ? -5.832 83.343 190.318 1.00 23.45 245 GLU A N 1
ATOM 1455 C CA . GLU A 1 266 ? -6.968 82.486 189.944 1.00 21.72 245 GLU A CA 1
ATOM 1456 C C . GLU A 1 266 ? -6.975 82.237 188.410 1.00 20.67 245 GLU A C 1
ATOM 1457 O O . GLU A 1 266 ? -7.206 81.103 187.968 1.00 18.94 245 GLU A O 1
ATOM 1463 N N . LEU A 1 267 ? -6.640 83.275 187.652 1.00 21.13 246 LEU A N 1
ATOM 1464 C CA . LEU A 1 267 ? -6.733 83.199 186.156 1.00 22.91 246 LEU A CA 1
ATOM 1465 C C . LEU A 1 267 ? -5.626 82.358 185.658 1.00 21.09 246 LEU A C 1
ATOM 1466 O O . LEU A 1 267 ? -5.755 81.531 184.725 1.00 20.14 246 LEU A O 1
ATOM 1471 N N . ILE A 1 268 ? -4.497 82.523 186.286 1.00 20.44 247 ILE A N 1
ATOM 1472 C CA . ILE A 1 268 ? -3.349 81.752 185.954 1.00 23.31 247 ILE A CA 1
ATOM 1473 C C . ILE A 1 268 ? -3.585 80.283 186.256 1.00 25.21 247 ILE A C 1
ATOM 1474 O O . ILE A 1 268 ? -3.171 79.394 185.432 1.00 20.58 247 ILE A O 1
ATOM 1479 N N . ASN A 1 269 ? -4.162 79.975 187.438 1.00 22.74 248 ASN A N 1
ATOM 1480 C CA . ASN A 1 269 ? -4.340 78.579 187.791 1.00 19.98 248 ASN A CA 1
ATOM 1481 C C . ASN A 1 269 ? -5.437 77.928 186.938 1.00 18.38 248 ASN A C 1
ATOM 1482 O O . ASN A 1 269 ? -5.372 76.737 186.640 1.00 16.93 248 ASN A O 1
ATOM 1487 N N . ILE A 1 270 ? -6.411 78.713 186.530 1.00 19.15 249 ILE A N 1
ATOM 1488 C CA . ILE A 1 270 ? -7.492 78.213 185.684 1.00 18.80 249 ILE A CA 1
ATOM 1489 C C . ILE A 1 270 ? -6.912 77.872 184.319 1.00 18.56 249 ILE A C 1
ATOM 1490 O O . ILE A 1 270 ? -7.246 76.850 183.692 1.00 17.40 249 ILE A O 1
ATOM 1495 N N . ALA A 1 271 ? -6.027 78.741 183.846 1.00 17.16 250 ALA A N 1
ATOM 1496 C CA . ALA A 1 271 ? -5.498 78.606 182.514 1.00 18.66 250 ALA A CA 1
ATOM 1497 C C . ALA A 1 271 ? -4.662 77.383 182.505 1.00 18.17 250 ALA A C 1
ATOM 1498 O O . ALA A 1 271 ? -4.731 76.569 181.587 1.00 16.83 250 ALA A O 1
ATOM 1500 N N . ASN A 1 272 ? -3.850 77.215 183.535 1.00 20.05 251 ASN A N 1
ATOM 1501 C CA . ASN A 1 272 ? -3.002 76.040 183.601 1.00 20.88 251 ASN A CA 1
ATOM 1502 C C . ASN A 1 272 ? -3.815 74.765 183.837 1.00 18.37 251 ASN A C 1
ATOM 1503 O O . ASN A 1 272 ? -3.463 73.685 183.360 1.00 17.24 251 ASN A O 1
ATOM 1508 N N . LEU A 1 273 ? -4.934 74.888 184.549 1.00 16.84 252 LEU A N 1
ATOM 1509 C CA . LEU A 1 273 ? -5.782 73.729 184.767 1.00 17.29 252 LEU A CA 1
ATOM 1510 C C . LEU A 1 273 ? -6.324 73.270 183.417 1.00 13.96 252 LEU A C 1
ATOM 1511 O O . LEU A 1 273 ? -6.370 72.094 183.126 1.00 14.17 252 LEU A O 1
ATOM 1516 N N . LEU A 1 274 ? -6.813 74.202 182.613 1.00 14.07 253 LEU A N 1
ATOM 1517 C CA . LEU A 1 274 ? -7.326 73.796 181.258 1.00 13.43 253 LEU A CA 1
ATOM 1518 C C . LEU A 1 274 ? -6.263 73.078 180.437 1.00 13.07 253 LEU A C 1
ATOM 1519 O O . LEU A 1 274 ? -6.515 72.090 179.731 1.00 12.81 253 LEU A O 1
ATOM 1524 N N . LEU A 1 275 ? -5.028 73.555 180.508 1.00 14.57 254 LEU A N 1
ATOM 1525 C CA . LEU A 1 275 ? -3.935 72.980 179.782 1.00 13.79 254 LEU A CA 1
ATOM 1526 C C . LEU A 1 275 ? -3.636 71.632 180.207 1.00 14.29 254 LEU A C 1
ATOM 1527 O O . LEU A 1 275 ? -3.561 70.689 179.402 1.00 15.27 254 LEU A O 1
ATOM 1532 N N . ILE A 1 276 ? -3.498 71.466 181.502 1.00 16.37 255 ILE A N 1
ATOM 1533 C CA . ILE A 1 276 ? -3.114 70.211 182.066 1.00 17.11 255 ILE A CA 1
ATOM 1534 C C . ILE A 1 276 ? -4.242 69.191 181.968 1.00 15.74 255 ILE A C 1
ATOM 1535 O O . ILE A 1 276 ? -3.990 68.046 181.656 1.00 14.74 255 ILE A O 1
ATOM 1540 N N . ALA A 1 277 ? -5.479 69.587 182.176 1.00 15.04 256 ALA A N 1
ATOM 1541 C CA . ALA A 1 277 ? -6.601 68.639 182.012 1.00 14.42 256 ALA A CA 1
ATOM 1542 C C . ALA A 1 277 ? -6.851 68.163 180.568 1.00 14.70 256 ALA A C 1
ATOM 1543 O O . ALA A 1 277 ? -7.367 67.064 180.362 1.00 14.20 256 ALA A O 1
ATOM 1545 N N . GLY A 1 278 ? -6.550 69.008 179.588 1.00 12.83 257 GLY A N 1
ATOM 1546 C CA . GLY A 1 278 ? -6.895 68.708 178.204 1.00 13.53 257 GLY A CA 1
ATOM 1547 C C . GLY A 1 278 ? -5.748 68.218 177.334 1.00 13.93 257 GLY A C 1
ATOM 1548 O O . GLY A 1 278 ? -5.966 67.680 176.270 1.00 15.60 257 GLY A O 1
ATOM 1549 N N . TYR A 1 279 ? -4.510 68.422 177.759 1.00 14.88 258 TYR A N 1
ATOM 1550 C CA . TYR A 1 279 ? -3.372 68.068 176.920 1.00 14.70 258 TYR A CA 1
ATOM 1551 C C . TYR A 1 279 ? -3.095 66.591 176.817 1.00 14.55 258 TYR A C 1
ATOM 1552 O O . TYR A 1 279 ? -3.296 65.999 175.756 1.00 13.73 258 TYR A O 1
ATOM 1561 N N . ASP A 1 280 ? -2.652 65.978 177.921 1.00 14.84 259 ASP A N 1
ATOM 1562 C CA . ASP A 1 280 ? -2.238 64.601 177.914 1.00 17.87 259 ASP A CA 1
ATOM 1563 C C . ASP A 1 280 ? -3.422 63.649 177.568 1.00 13.44 259 ASP A C 1
ATOM 1564 O O . ASP A 1 280 ? -3.253 62.601 176.984 1.00 11.00 259 ASP A O 1
ATOM 1569 N N . THR A 1 281 ? -4.583 63.998 178.077 1.00 11.50 260 THR A N 1
ATOM 1570 C CA . THR A 1 281 ? -5.764 63.187 177.860 1.00 10.94 260 THR A CA 1
ATOM 1571 C C . THR A 1 281 ? -6.122 63.135 176.401 1.00 10.35 260 THR A C 1
ATOM 1572 O O . THR A 1 281 ? -6.280 62.055 175.834 1.00 8.57 260 THR A O 1
ATOM 1576 N N . THR A 1 282 ? -6.248 64.301 175.784 1.00 9.39 261 THR A N 1
ATOM 1577 C CA . THR A 1 282 ? -6.656 64.336 174.353 1.00 9.09 261 THR A CA 1
ATOM 1578 C C . THR A 1 282 ? -5.578 63.664 173.512 1.00 8.93 261 THR A C 1
ATOM 1579 O O . THR A 1 282 ? -5.865 62.807 172.672 1.00 8.20 261 THR A O 1
ATOM 1583 N N . ALA A 1 283 ? -4.299 63.995 173.779 1.00 9.13 262 ALA A N 1
ATOM 1584 C CA . ALA A 1 283 ? -3.168 63.338 173.077 1.00 10.04 262 ALA A CA 1
ATOM 1585 C C . ALA A 1 283 ? -3.180 61.819 173.206 1.00 9.81 262 ALA A C 1
ATOM 1586 O O . ALA A 1 283 ? -2.964 61.110 172.202 1.00 11.49 262 ALA A O 1
ATOM 1588 N N . SER A 1 284 ? -3.421 61.315 174.423 1.00 10.74 263 SER A N 1
ATOM 1589 C CA . SER A 1 284 ? -3.449 59.926 174.597 1.00 11.77 263 SER A CA 1
ATOM 1590 C C . SER A 1 284 ? -4.658 59.306 173.872 1.00 11.19 263 SER A C 1
ATOM 1591 O O . SER A 1 284 ? -4.443 58.313 173.190 1.00 11.01 263 SER A O 1
ATOM 1594 N N . MET A 1 285 ? -5.836 59.904 173.901 1.00 9.69 264 MET A N 1
ATOM 1595 C CA . MET A 1 285 ? -6.933 59.364 173.049 1.00 9.93 264 MET A CA 1
ATOM 1596 C C . MET A 1 285 ? -6.539 59.315 171.593 1.00 9.92 264 MET A C 1
ATOM 1597 O O . MET A 1 285 ? -6.838 58.325 170.891 1.00 10.16 264 MET A O 1
ATOM 1602 N N . LEU A 1 286 ? -5.909 60.396 171.064 1.00 9.25 265 LEU A N 1
ATOM 1603 C CA . LEU A 1 286 ? -5.615 60.426 169.625 1.00 9.23 265 LEU A CA 1
ATOM 1604 C C . LEU A 1 286 ? -4.586 59.321 169.284 1.00 10.35 265 LEU A C 1
ATOM 1605 O O . LEU A 1 286 ? -4.742 58.498 168.341 1.00 8.54 265 LEU A O 1
ATOM 1610 N N . GLY A 1 287 ? -3.536 59.208 170.073 1.00 10.66 266 GLY A N 1
ATOM 1611 C CA . GLY A 1 287 ? -2.555 58.135 169.747 1.00 10.11 266 GLY A CA 1
ATOM 1612 C C . GLY A 1 287 ? -2.957 56.705 170.095 1.00 10.22 266 GLY A C 1
ATOM 1613 O O . GLY A 1 287 ? -2.680 55.786 169.358 1.00 9.76 266 GLY A O 1
ATOM 1614 N N . LEU A 1 288 ? -3.497 56.462 171.283 1.00 11.16 267 LEU A N 1
ATOM 1615 C CA . LEU A 1 288 ? -3.951 55.146 171.662 1.00 11.06 267 LEU A CA 1
ATOM 1616 C C . LEU A 1 288 ? -5.071 54.715 170.773 1.00 11.37 267 LEU A C 1
ATOM 1617 O O . LEU A 1 288 ? -5.107 53.562 170.379 1.00 11.34 267 LEU A O 1
ATOM 1622 N N . GLY A 1 289 ? -5.951 55.643 170.342 1.00 11.31 268 GLY A N 1
ATOM 1623 C CA . GLY A 1 289 ? -7.033 55.298 169.433 1.00 9.68 268 GLY A CA 1
ATOM 1624 C C . GLY A 1 289 ? -6.566 54.850 168.077 1.00 9.74 268 GLY A C 1
ATOM 1625 O O . GLY A 1 289 ? -6.977 53.816 167.568 1.00 9.32 268 GLY A O 1
ATOM 1626 N N . ILE A 1 290 ? -5.627 55.558 167.490 1.00 10.72 269 ILE A N 1
ATOM 1627 C CA . ILE A 1 290 ? -5.021 55.127 166.234 1.00 10.81 269 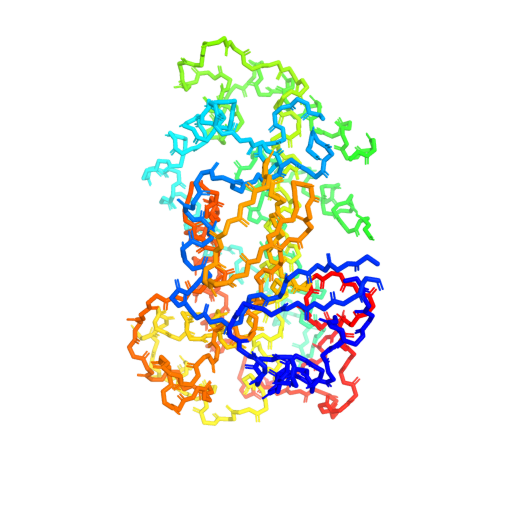ILE A CA 1
ATOM 1628 C C . ILE A 1 290 ? -4.230 53.793 166.413 1.00 11.13 269 ILE A C 1
ATOM 1629 O O . ILE A 1 290 ? -4.366 52.863 165.578 1.00 11.61 269 ILE A O 1
ATOM 1634 N N . PHE A 1 291 ? -3.509 53.648 167.515 1.00 10.89 270 PHE A N 1
ATOM 1635 C CA . PHE A 1 291 ? -2.806 52.372 167.845 1.00 11.01 270 PHE A CA 1
ATOM 1636 C C . PHE A 1 291 ? -3.761 51.147 167.841 1.00 11.61 270 PHE A C 1
ATOM 1637 O O . PHE A 1 291 ? -3.524 50.115 167.126 1.00 10.19 270 PHE A O 1
ATOM 1645 N N . VAL A 1 292 ? -4.889 51.291 168.526 1.00 11.53 271 VAL A N 1
ATOM 1646 C CA . VAL A 1 292 ? -5.933 50.241 168.576 1.00 12.43 271 VAL A CA 1
ATOM 1647 C C . VAL A 1 292 ? -6.564 49.969 167.212 1.00 13.82 271 VAL A C 1
ATOM 1648 O O . VAL A 1 292 ? -6.703 48.764 166.794 1.00 14.92 271 VAL A O 1
ATOM 1652 N N . LEU A 1 293 ? -6.930 51.022 166.485 1.00 11.84 272 LEU A N 1
ATOM 1653 C CA . LEU A 1 293 ? -7.519 50.849 165.187 1.00 12.10 272 LEU A CA 1
ATOM 1654 C C . LEU A 1 293 ? -6.532 50.194 164.213 1.00 12.21 272 LEU A C 1
ATOM 1655 O O . LEU A 1 293 ? -6.940 49.358 163.428 1.00 11.17 272 LEU A O 1
ATOM 1660 N N . LEU A 1 294 ? -5.240 50.526 164.302 1.00 10.99 273 LEU A N 1
ATOM 1661 C CA . LEU A 1 294 ? -4.227 49.870 163.497 1.00 13.24 273 LEU A CA 1
ATOM 1662 C C . LEU A 1 294 ? -4.119 48.377 163.735 1.00 14.02 273 LEU A C 1
ATOM 1663 O O . LEU A 1 294 ? -3.847 47.643 162.793 1.00 16.24 273 LEU A O 1
ATOM 1668 N N . GLN A 1 295 ? -4.481 47.937 164.924 1.00 11.88 274 GLN A N 1
ATOM 1669 C CA . GLN A 1 295 ? -4.599 46.541 165.289 1.00 11.59 274 GLN A CA 1
ATOM 1670 C C . GLN A 1 295 ? -5.945 45.835 165.101 1.00 12.85 274 GLN A C 1
ATOM 1671 O O . GLN A 1 295 ? -6.033 44.612 165.318 1.00 10.70 274 GLN A O 1
ATOM 1677 N N . ARG A 1 296 ? -6.951 46.595 164.691 1.00 11.18 275 ARG A N 1
ATOM 1678 C CA . ARG A 1 296 ? -8.342 46.148 164.579 1.00 12.52 275 ARG A CA 1
ATOM 1679 C C . ARG A 1 296 ? -8.860 46.684 163.214 1.00 11.97 275 ARG A C 1
ATOM 1680 O O . ARG A 1 296 ? -9.682 47.566 163.138 1.00 11.13 275 ARG A O 1
ATOM 1688 N N . PRO A 1 297 ? -8.429 46.028 162.135 1.00 14.00 276 PRO A N 1
ATOM 1689 C CA . PRO A 1 297 ? -8.702 46.489 160.783 1.00 14.05 276 PRO A CA 1
ATOM 1690 C C . PRO A 1 297 ? -10.161 46.612 160.490 1.00 12.96 276 PRO A C 1
ATOM 1691 O O . PRO A 1 297 ? -10.545 47.582 159.752 1.00 11.10 276 PRO A O 1
ATOM 1695 N N . ALA A 1 298 ? -10.997 45.698 161.035 1.00 12.86 277 ALA A N 1
ATOM 1696 C CA . ALA A 1 298 ? -12.454 45.875 160.799 1.00 15.23 277 ALA A CA 1
ATOM 1697 C C . ALA A 1 298 ? -13.003 47.203 161.411 1.00 14.13 277 ALA A C 1
ATOM 1698 O O . ALA A 1 298 ? -13.899 47.896 160.810 1.00 16.30 277 ALA A O 1
ATOM 1700 N N . GLN A 1 299 ? -12.491 47.550 162.582 1.00 12.84 278 GLN A N 1
ATOM 1701 C CA . GLN A 1 299 ? -12.881 48.792 163.268 1.00 12.13 278 GLN A CA 1
ATOM 1702 C C . GLN A 1 299 ? -12.367 50.036 162.558 1.00 11.55 278 GLN A C 1
ATOM 1703 O O . GLN A 1 299 ? -13.100 51.013 162.339 1.00 12.30 278 GLN A O 1
ATOM 1709 N N . LEU A 1 300 ? -11.124 50.031 162.123 1.00 11.95 279 LEU A N 1
ATOM 1710 C CA . LEU A 1 300 ? -10.595 51.120 161.311 1.00 10.64 279 LEU A CA 1
ATOM 1711 C C . LEU A 1 300 ? -11.424 51.396 160.074 1.00 12.03 279 LEU A C 1
ATOM 1712 O O . LEU A 1 300 ? -11.757 52.579 159.787 1.00 11.46 279 LEU A O 1
ATOM 1717 N N . ALA A 1 301 ? -11.782 50.308 159.360 1.00 12.53 280 ALA A N 1
ATOM 1718 C CA . ALA A 1 301 ? -12.525 50.367 158.120 1.00 14.07 280 ALA A CA 1
ATOM 1719 C C . ALA A 1 301 ? -13.942 51.011 158.423 1.00 14.35 280 ALA A C 1
ATOM 1720 O O . ALA A 1 301 ? -14.416 51.912 157.679 1.00 16.25 280 ALA A O 1
ATOM 1722 N N . THR A 1 302 ? -14.503 50.630 159.535 1.00 14.76 281 THR A N 1
ATOM 1723 C CA . THR A 1 302 ? -15.794 51.223 159.986 1.00 17.56 281 THR A CA 1
ATOM 1724 C C . THR A 1 302 ? -15.638 52.737 160.170 1.00 16.91 281 THR A C 1
ATOM 1725 O O . THR A 1 302 ? -16.483 53.504 159.722 1.00 21.30 281 THR A O 1
ATOM 1729 N N . LEU A 1 303 ? -14.621 53.204 160.876 1.00 17.97 282 LEU A N 1
ATOM 1730 C CA . LEU A 1 303 ? -14.512 54.677 161.085 1.00 17.77 282 LEU A CA 1
ATOM 1731 C C . LEU A 1 303 ? -14.292 55.359 159.725 1.00 19.91 282 LEU A C 1
ATOM 1732 O O . LEU A 1 303 ? -14.910 56.412 159.415 1.00 20.10 282 LEU A O 1
ATOM 1737 N N . ARG A 1 304 ? -13.372 54.792 158.920 1.00 14.66 283 ARG A N 1
ATOM 1738 C CA . ARG A 1 304 ? -12.918 55.418 157.697 1.00 14.78 283 ARG A CA 1
ATOM 1739 C C . ARG A 1 304 ? -14.034 55.440 156.631 1.00 14.20 283 ARG A C 1
ATOM 1740 O O . ARG A 1 304 ? -14.129 56.419 155.886 1.00 16.85 283 ARG A O 1
ATOM 1748 N N . ASP A 1 305 ? -14.804 54.357 156.544 1.00 15.30 284 ASP A N 1
ATOM 1749 C CA . ASP A 1 305 ? -15.790 54.152 155.461 1.00 17.13 284 ASP A CA 1
ATOM 1750 C C . ASP A 1 305 ? -17.211 54.691 155.722 1.00 20.95 284 ASP A C 1
ATOM 1751 O O . ASP A 1 305 ? -17.977 54.891 154.741 1.00 21.91 284 ASP A O 1
ATOM 1756 N N . ASP A 1 306 ? -17.527 54.947 156.990 1.00 22.15 285 ASP A N 1
ATOM 1757 C CA . ASP A 1 306 ? -18.852 55.481 157.421 1.00 23.59 285 ASP A CA 1
ATOM 1758 C C . ASP A 1 306 ? -18.663 56.763 158.225 1.00 19.29 285 ASP A C 1
ATOM 1759 O O . ASP A 1 306 ? -18.899 56.820 159.478 1.00 17.72 285 ASP A O 1
ATOM 1764 N N . PRO A 1 307 ? -18.265 57.823 157.546 1.00 20.19 286 PRO A N 1
ATOM 1765 C CA . PRO A 1 307 ? -17.889 59.054 158.327 1.00 20.35 286 PRO A CA 1
ATOM 1766 C C . PRO A 1 307 ? -19.056 59.726 159.022 1.00 21.10 286 PRO A C 1
ATOM 1767 O O . PRO A 1 307 ? -18.854 60.467 160.007 1.00 21.30 286 PRO A O 1
ATOM 1771 N N . SER A 1 308 ? -20.279 59.320 158.677 1.00 18.45 287 SER A N 1
ATOM 1772 C CA . SER A 1 308 ? -21.449 59.896 159.319 1.00 21.56 287 SER A CA 1
ATOM 1773 C C . SER A 1 308 ? -21.646 59.367 160.742 1.00 21.85 287 SER A C 1
ATOM 1774 O O . SER A 1 308 ? -22.405 59.952 161.518 1.00 27.13 287 SER A O 1
ATOM 1777 N N . ARG A 1 309 ? -20.992 58.267 161.068 1.00 17.64 288 ARG A N 1
ATOM 1778 C CA . ARG A 1 309 ? -21.042 57.708 162.432 1.00 20.29 288 ARG A CA 1
ATOM 1779 C C . ARG A 1 309 ? -19.774 58.050 163.305 1.00 16.10 288 ARG A C 1
ATOM 1780 O O . ARG A 1 309 ? -19.462 57.344 164.328 1.00 16.99 288 ARG A O 1
ATOM 1782 N N . ILE A 1 310 ? -19.013 59.074 162.871 1.00 13.97 289 ILE A N 1
ATOM 1783 C CA . ILE A 1 310 ? -17.877 59.560 163.657 1.00 12.94 289 ILE A CA 1
ATOM 1784 C C . ILE A 1 310 ? -18.307 59.776 165.151 1.00 13.13 289 ILE A C 1
ATOM 1785 O O . ILE A 1 310 ? -17.536 59.513 166.072 1.00 11.92 289 ILE A O 1
ATOM 1790 N N . ALA A 1 311 ? -19.540 60.258 165.398 1.00 12.84 290 ALA A N 1
ATOM 1791 C CA . ALA A 1 311 ? -19.895 60.599 166.801 1.00 13.88 290 ALA A CA 1
ATOM 1792 C C . ALA A 1 311 ? -19.972 59.314 167.647 1.00 12.88 290 ALA A C 1
ATOM 1793 O O . ALA A 1 311 ? -19.357 59.251 168.733 1.00 14.32 290 ALA A O 1
ATOM 1795 N N . ASP A 1 312 ? -20.605 58.233 167.143 1.00 12.59 291 ASP A N 1
ATOM 1796 C CA . ASP A 1 312 ? -20.619 56.918 167.845 1.00 14.22 291 ASP A CA 1
ATOM 1797 C C . ASP A 1 312 ? -19.258 56.265 168.003 1.00 11.81 291 ASP A C 1
ATOM 1798 O O . ASP A 1 312 ? -18.957 55.652 169.018 1.00 12.33 291 ASP A O 1
ATOM 1803 N N . ALA A 1 313 ? -18.484 56.374 166.959 1.00 11.64 292 ALA A N 1
ATOM 1804 C CA . ALA A 1 313 ? -17.130 55.873 166.968 1.00 12.37 292 ALA A CA 1
ATOM 1805 C C . ALA A 1 313 ? -16.316 56.504 168.111 1.00 9.80 292 ALA A C 1
ATOM 1806 O O . ALA A 1 313 ? -15.582 55.812 168.872 1.00 10.49 292 ALA A O 1
ATOM 1808 N N . VAL A 1 314 ? -16.315 57.830 168.180 1.00 9.42 293 VAL A N 1
ATOM 1809 C CA . VAL A 1 314 ? -15.638 58.512 169.275 1.00 9.21 293 VAL A CA 1
ATOM 1810 C C . VAL A 1 314 ? -16.148 58.155 170.657 1.00 9.16 293 VAL A C 1
ATOM 1811 O O . VAL A 1 314 ? -15.308 57.972 171.566 1.00 9.56 293 VAL A O 1
ATOM 1815 N N . GLU A 1 315 ? -17.469 58.065 170.870 1.00 8.41 294 GLU A N 1
ATOM 1816 C CA . GLU A 1 315 ? -17.966 57.576 172.135 1.00 9.47 294 GLU A CA 1
ATOM 1817 C C . GLU A 1 315 ? -17.446 56.199 172.511 1.00 9.69 294 GLU A C 1
ATOM 1818 O O . GLU A 1 315 ? -17.068 55.941 173.667 1.00 9.90 294 GLU A O 1
ATOM 1824 N N . GLU A 1 316 ? -17.382 55.322 171.512 1.00 9.83 295 GLU A N 1
ATOM 1825 C CA . GLU A 1 316 ? -16.984 53.968 171.748 1.00 10.41 295 GLU A CA 1
ATOM 1826 C C . GLU A 1 316 ? -15.513 53.863 172.053 1.00 9.81 295 GLU A C 1
ATOM 1827 O O . GLU A 1 316 ? -15.134 53.106 172.933 1.00 10.23 295 GLU A O 1
ATOM 1833 N N . LEU A 1 317 ? -14.675 54.655 171.359 1.00 9.40 296 LEU A N 1
ATOM 1834 C CA . LEU A 1 317 ? -13.263 54.773 171.674 1.00 8.88 296 LEU A CA 1
ATOM 1835 C C . LEU A 1 317 ? -13.010 55.338 173.095 1.00 8.59 296 LEU A C 1
ATOM 1836 O O . LEU A 1 317 ? -12.187 54.796 173.857 1.00 8.96 296 LEU A O 1
ATOM 1841 N N . LEU A 1 318 ? -13.825 56.315 173.477 1.00 8.34 297 LEU A N 1
ATOM 1842 C CA . LEU A 1 318 ? -13.725 56.924 174.771 1.00 8.86 297 LEU A CA 1
ATOM 1843 C C . LEU A 1 318 ? -13.974 55.843 175.857 1.00 8.87 297 LEU A C 1
ATOM 1844 O O . LEU A 1 318 ? -13.206 55.700 176.867 1.00 10.84 297 LEU A O 1
ATOM 1849 N N . ARG A 1 319 ? -15.027 55.071 175.631 1.00 8.91 298 ARG A N 1
ATOM 1850 C CA . ARG A 1 319 ? -15.431 54.077 176.593 1.00 9.47 298 ARG A CA 1
ATOM 1851 C C . ARG A 1 319 ? -14.374 52.993 176.692 1.00 9.26 298 ARG A C 1
ATOM 1852 O O . ARG A 1 319 ? -13.920 52.609 177.783 1.00 9.79 298 ARG A O 1
ATOM 1860 N N . TYR A 1 320 ? -13.969 52.481 175.537 1.00 9.76 299 TYR A N 1
ATOM 1861 C CA . TYR A 1 320 ? -13.083 51.337 175.483 1.00 10.92 299 TYR A CA 1
ATOM 1862 C C . TYR A 1 320 ? -11.643 51.662 175.876 1.00 11.17 299 TYR A C 1
ATOM 1863 O O . TYR A 1 320 ? -11.015 50.853 176.580 1.00 13.36 299 TYR A O 1
ATOM 1872 N N . LEU A 1 321 ? -11.103 52.788 175.477 1.00 11.52 300 LEU A N 1
ATOM 1873 C CA . LEU A 1 321 ? -9.732 53.085 175.781 1.00 11.59 300 LEU A CA 1
ATOM 1874 C C . LEU A 1 321 ? -9.576 53.556 177.234 1.00 12.96 300 LEU A C 1
ATOM 1875 O O . LEU A 1 321 ? -8.566 53.269 177.820 1.00 13.36 300 LEU A O 1
ATOM 1880 N N . SER A 1 322 ? -10.543 54.297 177.789 1.00 11.08 301 SER A N 1
ATOM 1881 C CA . SER A 1 322 ? -10.521 54.725 179.196 1.00 10.76 301 SER A CA 1
ATOM 1882 C C . SER A 1 322 ? -9.171 55.234 179.633 1.00 9.97 301 SER A C 1
ATOM 1883 O O . SER A 1 322 ? -8.504 54.616 180.506 1.00 11.00 301 SER A O 1
ATOM 1886 N N . VAL A 1 323 ? -8.718 56.340 179.032 1.00 10.00 302 VAL A N 1
ATOM 1887 C CA . VAL A 1 323 ? -7.343 56.762 179.233 1.00 10.72 302 VAL A CA 1
ATOM 1888 C C . VAL A 1 323 ? -7.032 57.302 180.644 1.00 10.38 302 VAL A C 1
ATOM 1889 O O . VAL A 1 323 ? -5.905 57.192 181.095 1.00 10.48 302 VAL A O 1
ATOM 1893 N N . VAL A 1 324 ? -8.018 57.789 181.361 1.00 10.82 303 VAL A N 1
ATOM 1894 C CA . VAL A 1 324 ? -7.820 58.297 182.681 1.00 12.09 303 VAL A CA 1
ATOM 1895 C C . VAL A 1 324 ? -7.404 57.086 183.545 1.00 13.11 303 VAL A C 1
ATOM 1896 O O . VAL A 1 324 ? -8.104 56.057 183.580 1.00 14.78 303 VAL A O 1
ATOM 1900 N N . ASN A 1 325 ? -6.326 57.222 184.254 1.00 13.62 304 ASN A N 1
ATOM 1901 C CA . ASN A 1 325 ? -5.725 56.063 184.927 1.00 15.15 304 ASN A CA 1
ATOM 1902 C C . ASN A 1 325 ? -4.839 56.570 186.115 1.00 17.74 304 ASN A C 1
ATOM 1903 O O . ASN A 1 325 ? -4.109 57.484 185.943 1.00 17.30 304 ASN A O 1
ATOM 1908 N N . PRO A 1 326 ? -4.948 55.971 187.322 1.00 17.22 305 PRO A N 1
ATOM 1909 C CA . PRO A 1 326 ? -5.718 54.825 187.545 1.00 18.45 305 PRO A CA 1
ATOM 1910 C C . PRO A 1 326 ? -7.144 55.071 187.810 1.00 19.54 305 PRO A C 1
ATOM 1911 O O . PRO A 1 326 ? -7.844 54.111 188.091 1.00 22.92 305 PRO A O 1
ATOM 1915 N N . GLY A 1 327 ? -7.599 56.321 187.690 1.00 17.07 306 GLY A N 1
ATOM 1916 C CA . GLY A 1 327 ? -8.995 56.524 187.706 1.00 15.79 306 GLY A CA 1
ATOM 1917 C C . GLY A 1 327 ? -9.331 57.884 188.297 1.00 14.54 306 GLY A C 1
ATOM 1918 O O . GLY A 1 327 ? -8.508 58.730 188.446 1.00 18.16 306 GLY A O 1
ATOM 1919 N N . ILE A 1 328 ? -10.574 58.040 188.697 1.00 13.55 307 ILE A N 1
ATOM 1920 C CA . ILE A 1 328 ? -11.070 59.236 189.330 1.00 11.82 307 ILE A CA 1
ATOM 1921 C C . ILE A 1 328 ? -11.148 59.072 190.886 1.00 13.31 307 ILE A C 1
ATOM 1922 O O . ILE A 1 328 ? -11.829 58.213 191.363 1.00 15.17 307 ILE A O 1
ATOM 1927 N N . PHE A 1 329 ? -10.512 59.959 191.603 1.00 14.33 308 PHE A N 1
ATOM 1928 C CA . PHE A 1 329 ? -10.326 59.794 193.063 1.00 16.33 308 PHE A CA 1
ATOM 1929 C C . PHE A 1 329 ? -11.377 60.592 193.807 1.00 17.17 308 PHE A C 1
ATOM 1930 O O . PHE A 1 329 ? -11.680 61.758 193.470 1.00 13.90 308 PHE A O 1
ATOM 1938 N N . ARG A 1 330 ? -11.909 60.035 194.881 1.00 16.74 309 ARG A N 1
ATOM 1939 C CA . ARG A 1 330 ? -12.730 60.859 195.806 1.00 15.31 309 ARG A CA 1
ATOM 1940 C C . ARG A 1 330 ? -12.305 60.455 197.220 1.00 17.93 309 ARG A C 1
ATOM 1941 O O . ARG A 1 330 ? -11.560 59.485 197.367 1.00 16.03 309 ARG A O 1
ATOM 1949 N N . PHE A 1 331 ? -12.706 61.253 198.198 1.00 19.49 310 PHE A N 1
ATOM 1950 C CA . PHE A 1 331 ? -12.300 61.058 199.622 1.00 22.75 310 PHE A CA 1
ATOM 1951 C C . PHE A 1 331 ? -13.542 61.214 200.500 1.00 23.80 310 PHE A C 1
ATOM 1952 O O . PHE A 1 331 ? -14.299 62.202 200.380 1.00 21.32 310 PHE A O 1
ATOM 1960 N N . ALA A 1 332 ? -13.780 60.242 201.373 1.00 22.04 311 ALA A N 1
ATOM 1961 C CA . ALA A 1 332 ? -14.985 60.270 202.179 1.00 21.43 311 ALA A CA 1
ATOM 1962 C C . ALA A 1 332 ? -14.912 61.478 203.105 1.00 20.94 311 ALA A C 1
ATOM 1963 O O . ALA A 1 332 ? -13.897 61.690 203.763 1.00 23.66 311 ALA A O 1
ATOM 1965 N N . LYS A 1 333 ? -15.951 62.306 203.123 1.00 24.73 312 LYS A N 1
ATOM 1966 C CA . LYS A 1 333 ? -16.034 63.474 204.069 1.00 26.39 312 LYS A CA 1
ATOM 1967 C C . LYS A 1 333 ? -16.233 63.076 205.558 1.00 28.15 312 LYS A C 1
ATOM 1968 O O . LYS A 1 333 ? -15.803 63.785 206.451 1.00 26.16 312 LYS A O 1
ATOM 1974 N N . GLU A 1 334 ? -16.814 61.912 205.773 1.00 32.07 313 GLU A N 1
ATOM 1975 C CA . GLU A 1 334 ? -17.191 61.457 207.114 1.00 33.30 313 GLU A CA 1
ATOM 1976 C C . GLU A 1 334 ? -17.267 59.923 207.074 1.00 34.00 313 GLU A C 1
ATOM 1977 O O . GLU A 1 334 ? -17.360 59.325 206.008 1.00 25.41 313 GLU A O 1
ATOM 1983 N N . ASP A 1 335 ? -17.274 59.279 208.241 1.00 28.63 314 ASP A N 1
ATOM 1984 C CA . ASP A 1 335 ? -17.644 57.873 208.263 1.00 28.16 314 ASP A CA 1
ATOM 1985 C C . ASP A 1 335 ? -18.958 57.657 207.541 1.00 27.82 314 ASP A C 1
ATOM 1986 O O . ASP A 1 335 ? -19.937 58.396 207.749 1.00 29.49 314 ASP A O 1
ATOM 1991 N N . LEU A 1 336 ? -19.029 56.663 206.664 1.00 28.46 315 LEU A N 1
ATOM 1992 C CA . LEU A 1 336 ? -20.282 56.439 205.949 1.00 30.33 315 LEU A CA 1
ATOM 1993 C C . LEU A 1 336 ? -20.432 55.025 205.444 1.00 30.42 315 LEU A C 1
ATOM 1994 O O . LEU A 1 336 ? -19.506 54.233 205.452 1.00 33.58 315 LEU A O 1
ATOM 1999 N N . GLU A 1 337 ? -21.624 54.754 204.950 1.00 34.31 316 GLU A N 1
ATOM 2000 C CA . GLU A 1 337 ? -22.014 53.475 204.446 1.00 35.51 316 GLU A CA 1
ATOM 2001 C C . GLU A 1 337 ? -22.398 53.637 202.973 1.00 34.58 316 GLU A C 1
ATOM 2002 O O . GLU A 1 337 ? -23.185 54.485 202.603 1.00 31.82 316 GLU A O 1
ATOM 2008 N N . PHE A 1 338 ? -21.805 52.837 202.112 1.00 33.99 317 PHE A N 1
ATOM 2009 C CA . PHE A 1 338 ? -22.080 52.980 200.701 1.00 32.72 317 PHE A CA 1
ATOM 2010 C C . PHE A 1 338 ? -21.960 51.641 200.008 1.00 30.19 317 PHE A C 1
ATOM 2011 O O . PHE A 1 338 ? -20.951 50.989 200.162 1.00 31.87 317 PHE A O 1
ATOM 2019 N N . ALA A 1 339 ? -22.988 51.222 199.281 1.00 35.72 318 ALA A N 1
ATOM 2020 C CA . ALA A 1 339 ? -23.035 49.890 198.655 1.00 39.29 318 ALA A CA 1
ATOM 2021 C C . ALA A 1 339 ? -22.700 48.778 199.646 1.00 42.06 318 ALA A C 1
ATOM 2022 O O . ALA A 1 339 ? -22.033 47.802 199.291 1.00 43.39 318 ALA A O 1
ATOM 2024 N N . GLY A 1 340 ? -23.119 48.957 200.901 1.00 43.61 319 GLY A N 1
ATOM 2025 C CA . GLY A 1 340 ? -22.796 48.025 201.984 1.00 43.66 319 GLY A CA 1
ATOM 2026 C C . GLY A 1 340 ? -21.405 48.049 202.592 1.00 42.36 319 GLY A C 1
ATOM 2027 O O . GLY A 1 340 ? -21.081 47.208 203.425 1.00 44.66 319 GLY A O 1
ATOM 2028 N N . GLU A 1 341 ? -20.570 49.011 202.203 1.00 38.20 320 GLU A N 1
ATOM 2029 C CA . GLU A 1 341 ? -19.243 49.129 202.755 1.00 31.34 320 GLU A CA 1
ATOM 2030 C C . GLU A 1 341 ? -19.250 50.170 203.848 1.00 30.90 320 GLU A C 1
ATOM 2031 O O . GLU A 1 341 ? -20.013 51.104 203.793 1.00 27.54 320 GLU A O 1
ATOM 2037 N N . HIS A 1 342 ? -18.394 50.005 204.836 1.00 27.91 321 HIS A N 1
ATOM 2038 C CA . HIS A 1 342 ? -18.258 50.966 205.928 1.00 28.92 321 HIS A CA 1
ATOM 2039 C C . HIS A 1 342 ? -16.914 51.665 205.759 1.00 28.79 321 HIS A C 1
ATOM 2040 O O . HIS A 1 342 ? -15.817 51.105 205.952 1.00 27.38 321 HIS A O 1
ATOM 2047 N N . ILE A 1 343 ? -16.997 52.919 205.323 1.00 30.55 322 ILE A N 1
ATOM 2048 C CA . ILE A 1 343 ? -15.809 53.668 204.932 1.00 27.19 322 ILE A CA 1
ATOM 2049 C C . ILE A 1 343 ? -15.453 54.805 205.896 1.00 24.85 322 ILE A C 1
ATOM 2050 O O . ILE A 1 343 ? -16.244 55.699 206.149 1.00 27.30 322 ILE A O 1
ATOM 2055 N N . PRO A 1 344 ? -14.236 54.767 206.427 1.00 26.89 323 PRO A N 1
ATOM 2056 C CA . PRO A 1 344 ? -13.926 55.810 207.382 1.00 30.49 323 PRO A CA 1
ATOM 2057 C C . PRO A 1 344 ? -13.710 57.136 206.677 1.00 30.56 323 PRO A C 1
ATOM 2058 O O . PRO A 1 344 ? -13.373 57.187 205.469 1.00 27.04 323 PRO A O 1
ATOM 2062 N N . ALA A 1 345 ? -13.971 58.205 207.405 1.00 30.58 324 ALA A N 1
ATOM 2063 C CA . ALA A 1 345 ? -13.800 59.535 206.872 1.00 32.76 324 ALA A CA 1
ATOM 2064 C C . ALA A 1 345 ? -12.355 59.644 206.424 1.00 28.73 324 ALA A C 1
ATOM 2065 O O . ALA A 1 345 ? -11.458 59.181 207.101 1.00 28.94 324 ALA A O 1
ATOM 2067 N N . GLY A 1 346 ? -12.116 60.293 205.301 1.00 28.76 325 GLY A N 1
ATOM 2068 C CA . GLY A 1 346 ? -10.742 60.429 204.791 1.00 26.15 325 GLY A CA 1
ATOM 2069 C C . GLY A 1 346 ? -10.286 59.332 203.839 1.00 25.86 325 GLY A C 1
ATOM 2070 O O . GLY A 1 346 ? -9.264 59.490 203.173 1.00 27.80 325 GLY A O 1
ATOM 2071 N N . SER A 1 347 ? -11.020 58.243 203.744 1.00 25.24 326 SER A N 1
ATOM 2072 C CA . SER A 1 347 ? -10.549 57.111 203.013 1.00 25.14 326 SER A CA 1
ATOM 2073 C C . SER A 1 347 ? -10.561 57.485 201.532 1.00 25.91 326 SER A C 1
ATOM 2074 O O . SER A 1 347 ? -11.471 58.153 201.106 1.00 23.86 326 SER A O 1
ATOM 2077 N N . THR A 1 348 ? -9.587 56.985 200.789 1.00 23.29 327 THR A N 1
ATOM 2078 C CA . THR A 1 348 ? -9.575 57.108 199.311 1.00 23.94 327 THR A CA 1
ATOM 2079 C C . THR A 1 348 ? -10.547 56.175 198.667 1.00 21.15 327 THR A C 1
ATOM 2080 O O . THR A 1 348 ? -10.502 54.989 198.959 1.00 21.85 327 THR A O 1
ATOM 2084 N N . VAL A 1 349 ? -11.411 56.697 197.765 1.00 18.59 328 VAL A N 1
ATOM 2085 C CA . VAL A 1 349 ? -12.241 55.921 196.908 1.00 18.93 328 VAL A CA 1
ATOM 2086 C C . VAL A 1 349 ? -11.885 56.303 195.440 1.00 21.54 328 VAL A C 1
ATOM 2087 O O . VAL A 1 349 ? -11.930 57.502 195.081 1.00 19.20 328 VAL A O 1
ATOM 2091 N N . VAL A 1 350 ? -11.546 55.289 194.643 1.00 20.09 329 VAL A N 1
ATOM 2092 C CA . VAL A 1 350 ? -11.140 55.458 193.231 1.00 19.90 329 VAL A CA 1
ATOM 2093 C C . VAL A 1 350 ? -12.104 54.734 192.309 1.00 17.59 329 VAL A C 1
ATOM 2094 O O . VAL A 1 350 ? -12.300 53.506 192.427 1.00 17.29 329 VAL A O 1
ATOM 2098 N N . VAL A 1 351 ? -12.677 55.474 191.352 1.00 14.57 330 VAL A N 1
ATOM 2099 C CA . VAL A 1 351 ? -13.442 54.895 190.272 1.00 14.60 330 VAL A CA 1
ATOM 2100 C C . VAL A 1 351 ? -12.499 54.525 189.161 1.00 15.29 330 VAL A C 1
ATOM 2101 O O . VAL A 1 351 ? -11.842 55.399 188.565 1.00 14.89 330 VAL A O 1
ATOM 2105 N N . SER A 1 352 ? -12.469 53.224 188.838 1.00 14.93 331 SER A N 1
ATOM 2106 C CA . SER A 1 352 ? -11.554 52.745 187.814 1.00 15.85 331 SER A CA 1
ATOM 2107 C C . SER A 1 352 ? -12.348 53.011 186.553 1.00 14.57 331 SER A C 1
ATOM 2108 O O . SER A 1 352 ? -13.377 52.396 186.382 1.00 14.27 331 SER A O 1
ATOM 2111 N N . VAL A 1 353 ? -11.888 53.923 185.708 1.00 15.02 332 VAL A N 1
ATOM 2112 C CA . VAL A 1 353 ? -12.612 54.227 184.440 1.00 12.71 332 VAL A CA 1
ATOM 2113 C C . VAL A 1 353 ? -12.589 53.053 183.530 1.00 12.78 332 VAL A C 1
ATOM 2114 O O . VAL A 1 353 ? -13.616 52.648 182.975 1.00 15.70 332 VAL A O 1
ATOM 2118 N N . VAL A 1 354 ? -11.462 52.363 183.419 1.00 12.82 333 VAL A N 1
ATOM 2119 C CA . VAL A 1 354 ? -11.416 51.302 182.422 1.00 11.97 333 VAL A CA 1
ATOM 2120 C C . VAL A 1 354 ? -12.285 50.143 182.901 1.00 12.77 333 VAL A C 1
ATOM 2121 O O . VAL A 1 354 ? -12.940 49.578 182.084 1.00 12.51 333 VAL A O 1
ATOM 2125 N N . ALA A 1 355 ? -12.278 49.799 184.206 1.00 13.19 334 ALA A N 1
ATOM 2126 C CA . ALA A 1 355 ? -13.127 48.713 184.664 1.00 13.30 334 ALA A CA 1
ATOM 2127 C C . ALA A 1 355 ? -14.625 49.029 184.618 1.00 14.06 334 ALA A C 1
ATOM 2128 O O . ALA A 1 355 ? -15.406 48.155 184.161 1.00 12.52 334 ALA A O 1
ATOM 2130 N N . THR A 1 356 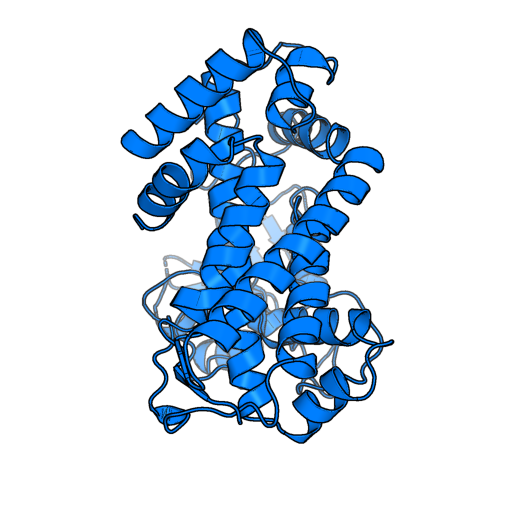? -14.996 50.238 185.057 1.00 14.01 335 THR A N 1
ATOM 2131 C CA . THR A 1 356 ? -16.364 50.648 184.996 1.00 15.79 335 THR A CA 1
ATOM 2132 C C . THR A 1 356 ? -16.888 50.654 183.566 1.00 15.81 335 THR A C 1
ATOM 2133 O O . THR A 1 356 ? -18.026 50.263 183.345 1.00 14.35 335 THR A O 1
ATOM 2137 N N . ASN A 1 357 ? -16.047 51.077 182.611 1.00 14.32 336 ASN A N 1
ATOM 2138 C CA . ASN A 1 357 ? -16.487 51.198 181.225 1.00 13.11 336 ASN A CA 1
ATOM 2139 C C . ASN A 1 357 ? -16.615 49.866 180.497 1.00 14.98 336 ASN A C 1
ATOM 2140 O O . ASN A 1 357 ? -16.939 49.836 179.312 1.00 13.64 336 ASN A O 1
ATOM 2145 N N . ARG A 1 358 ? -16.274 48.771 181.190 1.00 16.58 337 ARG A N 1
ATOM 2146 C CA . ARG A 1 358 ? -16.483 47.403 180.698 1.00 18.85 337 ARG A CA 1
ATOM 2147 C C . ARG A 1 358 ? -17.302 46.534 181.628 1.00 19.28 337 ARG A C 1
ATOM 2148 O O . ARG A 1 358 ? -17.225 45.321 181.525 1.00 18.92 337 ARG A O 1
ATOM 2156 N N . ASP A 1 359 ? -18.066 47.159 182.501 1.00 19.86 338 ASP A N 1
ATOM 2157 C CA . ASP A 1 359 ? -18.982 46.506 183.416 1.00 20.26 338 ASP A CA 1
ATOM 2158 C C . ASP A 1 359 ? -19.931 45.594 182.598 1.00 25.13 338 ASP A C 1
ATOM 2159 O O . ASP A 1 359 ? -20.745 46.057 181.822 1.00 22.06 338 ASP A O 1
ATOM 2164 N N . ALA A 1 360 ? -19.690 44.299 182.678 1.00 27.12 339 ALA A N 1
ATOM 2165 C CA . ALA A 1 360 ? -20.459 43.315 181.928 1.00 32.74 339 ALA A CA 1
ATOM 2166 C C . ALA A 1 360 ? -21.930 43.250 182.340 1.00 29.70 339 ALA A C 1
ATOM 2167 O O . ALA A 1 360 ? -22.719 42.777 181.581 1.00 29.88 339 ALA A O 1
ATOM 2169 N N . ARG A 1 361 ? -22.300 43.792 183.501 1.00 30.77 340 ARG A N 1
ATOM 2170 C CA . ARG A 1 361 ? -23.706 43.942 183.839 1.00 32.20 340 ARG A CA 1
ATOM 2171 C C . ARG A 1 361 ? -24.329 45.075 183.039 1.00 34.77 340 ARG A C 1
ATOM 2172 O O . ARG A 1 361 ? -25.543 45.184 182.992 1.00 36.45 340 ARG A O 1
ATOM 2180 N N . HIS A 1 362 ? -23.518 45.934 182.415 1.00 27.26 341 HIS A N 1
ATOM 2181 C CA . HIS A 1 362 ? -24.085 47.035 181.636 1.00 27.70 341 HIS A CA 1
ATOM 2182 C C . HIS A 1 362 ? -23.813 46.902 180.133 1.00 24.96 341 HIS A C 1
ATOM 2183 O O . HIS A 1 362 ? -24.688 47.169 179.294 1.00 23.80 341 HIS A O 1
ATOM 2190 N N . TRP A 1 363 ? -22.617 46.452 179.770 1.00 23.04 342 TRP A N 1
ATOM 2191 C CA . TRP A 1 363 ? -22.287 46.080 178.375 1.00 22.95 342 TRP A CA 1
ATOM 2192 C C . TRP A 1 363 ? -22.028 44.572 178.288 1.00 27.74 342 TRP A C 1
ATOM 2193 O O . TRP A 1 363 ? -20.892 44.122 178.502 1.00 26.35 342 TRP A O 1
ATOM 2204 N N . PRO A 1 364 ? -23.094 43.786 178.011 1.00 25.84 343 PRO A N 1
ATOM 2205 C CA . PRO A 1 364 ? -22.953 42.334 177.805 1.00 30.15 343 PRO A CA 1
ATOM 2206 C C . PRO A 1 364 ? -21.707 41.953 176.998 1.00 28.97 343 PRO A C 1
ATOM 2207 O O . PRO A 1 364 ? -20.983 41.030 177.365 1.00 29.32 343 PRO A O 1
ATOM 2211 N N . ASP A 1 365 ? -21.491 42.637 175.879 1.00 25.60 344 ASP A N 1
ATOM 2212 C CA . ASP A 1 365 ? -20.299 42.427 175.083 1.00 27.31 344 ASP A CA 1
ATOM 2213 C C . ASP A 1 365 ? -19.537 43.746 175.127 1.00 24.78 344 ASP A C 1
ATOM 2214 O O . ASP A 1 365 ? -19.948 44.698 174.478 1.00 23.14 344 ASP A O 1
ATOM 2219 N N . PRO A 1 366 ? -18.518 43.834 176.002 1.00 27.01 345 PRO A N 1
ATOM 2220 C CA . PRO A 1 366 ? -17.816 45.116 176.193 1.00 24.36 345 PRO A CA 1
ATOM 2221 C C . PRO A 1 366 ? -16.639 45.316 175.273 1.00 22.72 345 PRO A C 1
ATOM 2222 O O . PRO A 1 366 ? -15.871 46.272 175.511 1.00 19.17 345 PRO A O 1
ATOM 2226 N N . ASP A 1 367 ? -16.463 44.424 174.271 1.00 20.76 346 ASP A N 1
ATOM 2227 C CA . ASP A 1 367 ? -15.418 44.539 173.313 1.00 22.70 346 ASP A CA 1
ATOM 2228 C C . ASP A 1 367 ? -15.661 45.772 172.422 1.00 19.44 346 ASP A C 1
ATOM 2229 O O . ASP A 1 367 ? -16.806 46.337 172.383 1.00 17.61 346 ASP A O 1
ATOM 2234 N N . LEU A 1 368 ? -14.570 46.234 171.812 1.00 15.77 347 LEU A N 1
ATOM 2235 C CA . LEU A 1 368 ? -14.589 47.372 170.955 1.00 13.87 347 LEU A CA 1
ATOM 2236 C C . LEU A 1 368 ? -15.473 47.141 169.730 1.00 13.10 347 LEU A C 1
ATOM 2237 O O . LEU A 1 368 ? -15.157 46.255 168.908 1.00 13.17 347 LEU A O 1
ATOM 2242 N N . ASP A 1 369 ? -16.486 48.002 169.564 1.00 11.72 348 ASP A N 1
ATOM 2243 C CA . ASP A 1 369 ? -17.367 47.898 168.405 1.00 12.86 348 ASP A CA 1
ATOM 2244 C C . ASP A 1 369 ? -17.852 49.281 167.942 1.00 12.09 348 ASP A C 1
ATOM 2245 O O . ASP A 1 369 ? -18.754 49.893 168.560 1.00 10.79 348 ASP A O 1
ATOM 2250 N N . LEU A 1 370 ? -17.233 49.795 166.898 1.00 12.25 349 LEU A N 1
ATOM 2251 C CA . LEU A 1 370 ? -17.507 51.170 166.463 1.00 12.28 349 LEU A CA 1
ATOM 2252 C C . LEU A 1 370 ? -18.893 51.369 165.865 1.00 13.85 349 LEU A C 1
ATOM 2253 O O . LEU A 1 370 ? -19.323 52.526 165.647 1.00 14.21 349 LEU A O 1
ATOM 2258 N N . THR A 1 371 ? -19.604 50.277 165.599 1.00 13.96 350 THR A N 1
ATOM 2259 C CA . THR A 1 371 ? -20.994 50.402 165.201 1.00 14.28 350 THR A CA 1
ATOM 2260 C C . THR A 1 371 ? -21.990 50.495 166.358 1.00 14.93 350 THR A C 1
ATOM 2261 O O . THR A 1 371 ? -23.166 50.658 166.080 1.00 15.04 350 THR A O 1
ATOM 2265 N N . ARG A 1 372 ? -21.562 50.452 167.633 1.00 14.66 351 ARG A N 1
ATOM 2266 C CA . ARG A 1 372 ? -22.486 50.585 168.782 1.00 15.48 351 ARG A CA 1
ATOM 2267 C C . ARG A 1 372 ? -23.041 51.996 168.820 1.00 14.33 351 ARG A C 1
ATOM 2268 O O . ARG A 1 372 ? -22.269 52.970 168.710 1.00 15.80 351 ARG A O 1
ATOM 2276 N N . PRO A 1 373 ? -24.377 52.169 168.972 1.00 12.99 352 PRO A N 1
ATOM 2277 C CA . PRO A 1 373 ? -24.959 53.479 169.101 1.00 12.70 352 PRO A CA 1
ATOM 2278 C C . PRO A 1 373 ? -24.429 54.065 170.394 1.00 13.09 352 PRO A C 1
ATOM 2279 O O . PRO A 1 373 ? -24.198 53.316 171.381 1.00 12.72 352 PRO A O 1
ATOM 2283 N N . ARG A 1 374 ? -24.366 55.392 170.401 1.00 16.21 353 ARG A N 1
ATOM 2284 C CA . ARG A 1 374 ? -23.768 56.213 171.512 1.00 14.87 353 ARG A CA 1
ATOM 2285 C C . ARG A 1 374 ? -24.662 55.995 172.753 1.00 15.45 353 ARG A C 1
ATOM 2286 O O . ARG A 1 374 ? -25.908 56.028 172.658 1.00 14.01 353 ARG A O 1
ATOM 2288 N N . GLY A 1 375 ? -24.058 55.665 173.882 1.00 14.26 354 GLY A N 1
ATOM 2289 C CA . GLY A 1 375 ? -24.719 55.663 175.193 1.00 14.49 354 GLY A CA 1
ATOM 2290 C C . GLY A 1 375 ? -23.766 56.202 176.253 1.00 14.62 354 GLY A C 1
ATOM 2291 O O . GLY A 1 375 ? -22.566 56.463 175.946 1.00 13.28 354 GLY A O 1
ATOM 2292 N N . PRO A 1 376 ? -24.251 56.411 177.483 1.00 15.12 355 PRO A N 1
ATOM 2293 C CA . PRO A 1 376 ? -23.286 57.100 178.420 1.00 14.09 355 PRO A CA 1
ATOM 2294 C C . PRO A 1 376 ? -22.179 56.171 178.866 1.00 12.30 355 PRO A C 1
ATOM 2295 O O . PRO A 1 376 ? -22.352 54.975 178.882 1.00 11.98 355 PRO A O 1
ATOM 2299 N N . HIS A 1 377 ? -21.026 56.747 179.183 1.00 13.33 356 HIS A N 1
ATOM 2300 C CA . HIS A 1 377 ? -19.907 56.053 179.759 1.00 11.04 356 HIS A CA 1
ATOM 2301 C C . HIS A 1 377 ? -19.332 56.997 180.844 1.00 11.87 356 HIS A C 1
ATOM 2302 O O . HIS A 1 377 ? -19.805 58.128 181.042 1.00 10.78 356 HIS A O 1
ATOM 2309 N N . LEU A 1 378 ? -18.234 56.559 181.462 1.00 11.53 357 LEU A N 1
ATOM 2310 C CA . LEU A 1 378 ? -17.550 57.279 182.466 1.00 12.13 357 LEU A CA 1
ATOM 2311 C C . LEU A 1 378 ? -16.196 57.917 182.037 1.00 10.68 357 LEU A C 1
ATOM 2312 O O . LEU A 1 378 ? -15.445 58.394 182.886 1.00 10.77 357 LEU A O 1
ATOM 2317 N N . ALA A 1 379 ? -15.843 57.896 180.754 1.00 9.26 358 ALA A N 1
ATOM 2318 C CA . ALA A 1 379 ? -14.529 58.396 180.384 1.00 8.81 358 ALA A CA 1
ATOM 2319 C C . ALA A 1 379 ? -14.282 59.868 180.747 1.00 8.55 358 ALA A C 1
ATOM 2320 O O . ALA A 1 379 ? -13.111 60.262 180.878 1.00 8.52 358 ALA A O 1
ATOM 2322 N N . PHE A 1 380 ? -15.380 60.709 180.835 1.00 7.98 359 PHE A N 1
ATOM 2323 C CA . PHE A 1 380 ? -15.360 62.093 181.195 1.00 8.94 359 PHE A CA 1
ATOM 2324 C C . PHE A 1 380 ? -15.869 62.325 182.610 1.00 9.81 359 PHE A C 1
ATOM 2325 O O . PHE A 1 380 ? -16.050 63.478 183.027 1.00 9.92 359 PHE A O 1
ATOM 2333 N N . GLY A 1 381 ? -15.981 61.220 183.378 1.00 10.89 360 GLY A N 1
ATOM 2334 C CA . GLY A 1 381 ? -16.639 61.285 184.658 1.00 11.88 360 GLY A CA 1
ATOM 2335 C C . GLY A 1 381 ? -18.125 61.541 184.639 1.00 13.34 360 GLY A C 1
ATOM 2336 O O . GLY A 1 381 ? -18.817 61.296 183.620 1.00 11.19 360 GLY A O 1
ATOM 2337 N N . HIS A 1 382 ? -18.593 62.063 185.774 1.00 13.29 361 HIS A N 1
ATOM 2338 C CA . HIS A 1 382 ? -20.003 62.292 186.028 1.00 14.77 361 HIS A CA 1
ATOM 2339 C C . HIS A 1 382 ? -20.146 63.251 187.196 1.00 13.85 361 HIS A C 1
ATOM 2340 O O . HIS A 1 382 ? -19.251 63.389 188.016 1.00 16.74 361 HIS A O 1
ATOM 2347 N N . GLY A 1 383 ? -21.322 63.889 187.276 1.00 16.50 362 GLY A N 1
ATOM 2348 C CA . GLY A 1 383 ? -21.659 64.843 188.355 1.00 17.39 362 GLY A CA 1
ATOM 2349 C C . GLY A 1 383 ? -21.090 66.233 188.113 1.00 16.77 362 GLY A C 1
ATOM 2350 O O . GLY A 1 383 ? -20.770 66.588 186.979 1.00 16.14 362 GLY A O 1
ATOM 2351 N N . VAL A 1 384 ? -20.949 67.016 189.190 1.00 17.26 363 VAL A N 1
ATOM 2352 C CA . VAL A 1 384 ? -20.621 68.455 189.042 1.00 16.65 363 VAL A CA 1
ATOM 2353 C C . VAL A 1 384 ? -19.222 68.669 188.494 1.00 13.60 363 VAL A C 1
ATOM 2354 O O . VAL A 1 384 ? -19.023 69.704 187.873 1.00 14.27 363 VAL A O 1
ATOM 2358 N N . HIS A 1 385 ? -18.320 67.692 188.612 1.00 11.80 364 HIS A N 1
ATOM 2359 C CA . HIS A 1 385 ? -16.979 67.823 188.065 1.00 12.24 364 HIS A CA 1
ATOM 2360 C C . HIS A 1 385 ? -16.830 67.182 186.672 1.00 12.14 364 HIS A C 1
ATOM 2361 O O . HIS A 1 385 ? -15.701 67.134 186.161 1.00 11.30 364 HIS A O 1
ATOM 2368 N N . GLN A 1 386 ? -17.878 66.643 186.085 1.00 12.43 365 GLN A N 1
ATOM 2369 C CA . GLN A 1 386 ? -17.616 66.027 184.795 1.00 14.46 365 GLN A CA 1
ATOM 2370 C C . GLN A 1 386 ? -16.937 66.976 183.790 1.00 12.60 365 GLN A C 1
ATOM 2371 O O . GLN A 1 386 ? -17.215 68.200 183.764 1.00 13.15 365 GLN A O 1
ATOM 2377 N N . CYS A 1 387 ? -16.084 66.381 182.984 1.00 11.40 366 CYS A N 1
ATOM 2378 C CA . CYS A 1 387 ? -15.099 67.099 182.132 1.00 10.59 366 CYS A CA 1
ATOM 2379 C C . CYS A 1 387 ? -15.718 68.354 181.596 1.00 11.63 366 CYS A C 1
ATOM 2380 O O . CYS A 1 387 ? -16.706 68.268 180.839 1.00 11.03 366 CYS A O 1
ATOM 2383 N N . LEU A 1 388 ? -15.127 69.512 181.942 1.00 10.85 367 LEU A N 1
ATOM 2384 C CA . LEU A 1 388 ? -15.548 70.772 181.431 1.00 11.51 367 LEU A CA 1
ATOM 2385 C C . LEU A 1 388 ? -15.251 70.841 179.928 1.00 11.51 367 LEU A C 1
ATOM 2386 O O . LEU A 1 388 ? -15.950 71.528 179.206 1.00 13.23 367 LEU A O 1
ATOM 2391 N N . GLY A 1 389 ? -14.221 70.147 179.454 1.00 10.72 368 GLY A N 1
ATOM 2392 C CA . GLY A 1 389 ? -13.751 70.258 178.077 1.00 10.73 368 GLY A CA 1
ATOM 2393 C C . GLY A 1 389 ? -14.258 69.216 177.107 1.00 10.29 368 GLY A C 1
ATOM 2394 O O . GLY A 1 389 ? -13.762 69.143 176.001 1.00 10.83 368 GLY A O 1
ATOM 2395 N N . GLN A 1 390 ? -15.230 68.428 177.520 1.00 10.08 369 GLN A N 1
ATOM 2396 C CA . GLN A 1 390 ? -15.617 67.235 176.827 1.00 10.33 369 GLN A CA 1
ATOM 2397 C C . GLN A 1 390 ? -16.104 67.583 175.424 1.00 10.02 369 GLN A C 1
ATOM 2398 O O . GLN A 1 390 ? -15.903 66.780 174.499 1.00 9.36 369 GLN A O 1
ATOM 2404 N N . GLN A 1 391 ? -16.789 68.739 175.251 1.00 9.79 370 GLN A N 1
ATOM 2405 C CA . GLN A 1 391 ? -17.220 69.071 173.876 1.00 10.88 370 GLN A CA 1
ATOM 2406 C C . GLN A 1 391 ? -16.050 69.435 172.970 1.00 10.76 370 GLN A C 1
ATOM 2407 O O . GLN A 1 391 ? -16.016 69.035 171.785 1.00 11.43 370 GLN A O 1
ATOM 2413 N N . LEU A 1 392 ? -15.048 70.113 173.490 1.00 10.19 371 LEU A N 1
ATOM 2414 C CA . LEU A 1 392 ? -13.833 70.378 172.728 1.00 11.34 371 LEU A CA 1
ATOM 2415 C C . LEU A 1 392 ? -13.056 69.131 172.404 1.00 10.03 371 LEU A C 1
ATOM 2416 O O . LEU A 1 392 ? -12.646 68.900 171.269 1.00 9.55 371 LEU A O 1
ATOM 2421 N N . ALA A 1 393 ? -12.894 68.285 173.397 1.00 9.32 372 ALA A N 1
ATOM 2422 C CA . ALA A 1 393 ? -12.255 67.016 173.204 1.00 8.97 372 ALA A CA 1
ATOM 2423 C C . ALA A 1 393 ? -12.998 66.178 172.096 1.00 8.52 372 ALA A C 1
ATOM 2424 O O . ALA A 1 393 ? -12.363 65.606 171.201 1.00 8.74 372 ALA A O 1
ATOM 2426 N N . ARG A 1 394 ? -14.310 66.089 172.185 1.00 7.59 373 ARG A N 1
ATOM 2427 C CA . ARG A 1 394 ? -15.027 65.378 171.199 1.00 8.57 373 ARG A CA 1
ATOM 2428 C C . ARG A 1 394 ? -14.789 65.926 169.779 1.00 9.14 373 ARG A C 1
ATOM 2429 O O . ARG A 1 394 ? -14.648 65.183 168.817 1.00 7.88 373 ARG A O 1
ATOM 2437 N N . MET A 1 395 ? -14.816 67.254 169.678 1.00 9.39 374 MET A N 1
ATOM 2438 C CA . MET A 1 395 ? -14.618 67.904 168.361 1.00 10.51 374 MET A CA 1
ATOM 2439 C C . MET A 1 395 ? -13.208 67.577 167.831 1.00 10.01 374 MET A C 1
ATOM 2440 O O . MET A 1 395 ? -13.047 67.264 166.659 1.00 8.79 374 MET A O 1
ATOM 2445 N N . GLU A 1 396 ? -12.169 67.699 168.673 1.00 9.40 375 GLU A N 1
ATOM 2446 C CA . GLU A 1 396 ? -10.867 67.282 168.235 1.00 11.40 375 GLU A CA 1
ATOM 2447 C C . GLU A 1 396 ? -10.723 65.821 167.800 1.00 10.97 375 GLU A C 1
ATOM 2448 O O . GLU A 1 396 ? -10.072 65.548 166.797 1.00 11.14 375 GLU A O 1
ATOM 2454 N N . MET A 1 397 ? -11.274 64.900 168.568 1.00 10.27 376 MET A N 1
ATOM 2455 C CA . MET A 1 397 ? -11.189 63.481 168.218 1.00 11.17 376 MET A CA 1
ATOM 2456 C C . MET A 1 397 ? -11.972 63.170 166.965 1.00 10.19 376 MET A C 1
ATOM 2457 O O . MET A 1 397 ? -11.503 62.430 166.091 1.00 10.16 376 MET A O 1
ATOM 2462 N N . GLN A 1 398 ? -13.181 63.765 166.865 1.00 10.51 377 GLN A N 1
ATOM 2463 C CA . GLN A 1 398 ? -14.025 63.552 165.656 1.00 10.37 377 GLN A CA 1
ATOM 2464 C C . GLN A 1 398 ? -13.315 64.090 164.437 1.00 11.19 377 GLN A C 1
ATOM 2465 O O . GLN A 1 398 ? -13.215 63.382 163.436 1.00 11.86 377 GLN A O 1
ATOM 2471 N N . ALA A 1 399 ? -12.800 65.304 164.520 1.00 9.97 378 ALA A N 1
ATOM 2472 C CA . ALA A 1 399 ? -12.085 65.902 163.371 1.00 10.39 378 ALA A CA 1
ATOM 2473 C C . ALA A 1 399 ? -10.721 65.177 163.077 1.00 10.69 378 ALA A C 1
ATOM 2474 O O . ALA A 1 399 ? -10.336 64.843 161.900 1.00 8.74 378 ALA A O 1
ATOM 2476 N N . GLY A 1 400 ? -10.042 64.827 164.159 1.00 9.97 379 GLY A N 1
ATOM 2477 C CA . GLY A 1 400 ? -8.689 64.214 164.012 1.00 9.56 379 GLY A CA 1
ATOM 2478 C C . GLY A 1 400 ? -8.702 62.822 163.494 1.00 9.50 379 GLY A C 1
ATOM 2479 O O . GLY A 1 400 ? -7.972 62.501 162.572 1.00 9.59 379 GLY A O 1
ATOM 2480 N N . TYR A 1 401 ? -9.489 61.957 164.072 1.00 10.09 380 TYR A N 1
ATOM 2481 C CA . TYR A 1 401 ? -9.511 60.577 163.580 1.00 10.29 380 TYR A CA 1
ATOM 2482 C C . TYR A 1 401 ? -9.962 60.574 162.109 1.00 10.58 380 TYR A C 1
ATOM 2483 O O . TYR A 1 401 ? -9.414 59.833 161.313 1.00 11.07 380 TYR A O 1
ATOM 2492 N N . ALA A 1 402 ? -10.960 61.382 161.779 1.00 11.46 381 ALA A N 1
ATOM 2493 C CA . ALA A 1 402 ? -11.532 61.336 160.410 1.00 12.61 381 ALA A CA 1
ATOM 2494 C C . ALA A 1 402 ? -10.523 61.872 159.398 1.00 12.91 381 ALA A C 1
ATOM 2495 O O . ALA A 1 402 ? -10.286 61.238 158.395 1.00 13.27 381 ALA A O 1
ATOM 2497 N N . GLU A 1 403 ? -9.823 62.957 159.738 1.00 13.18 382 GLU A N 1
ATOM 2498 C CA . GLU A 1 403 ? -8.775 63.552 158.909 1.00 12.51 382 GLU A CA 1
ATOM 2499 C C . GLU A 1 403 ? -7.606 62.565 158.647 1.00 11.91 382 GLU A C 1
ATOM 2500 O O . GLU A 1 403 ? -7.125 62.433 157.489 1.00 13.13 382 GLU A O 1
ATOM 2506 N N . LEU A 1 404 ? -7.196 61.830 159.666 1.00 10.26 383 LEU A N 1
ATOM 2507 C CA . LEU A 1 404 ? -6.089 60.891 159.518 1.00 10.88 383 LEU A CA 1
ATOM 2508 C C . LEU A 1 404 ? -6.467 59.748 158.604 1.00 11.91 383 LEU A C 1
ATOM 2509 O O . LEU A 1 404 ? -5.696 59.384 157.770 1.00 12.10 383 LEU A O 1
ATOM 2514 N N . LEU A 1 405 ? -7.647 59.186 158.839 1.00 12.67 384 LEU A N 1
ATOM 2515 C CA . LEU A 1 405 ? -8.061 58.027 158.112 1.00 14.29 384 LEU A CA 1
ATOM 2516 C C . LEU A 1 405 ? -8.422 58.360 156.695 1.00 14.86 384 LEU A C 1
ATOM 2517 O O . LEU A 1 405 ? -8.219 57.525 155.860 1.00 14.42 384 LEU A O 1
ATOM 2522 N N . ARG A 1 406 ? -8.977 59.556 156.455 1.00 16.25 385 ARG A N 1
ATOM 2523 C CA . ARG A 1 406 ? -9.334 59.996 155.105 1.00 18.42 385 ARG A CA 1
ATOM 2524 C C . ARG A 1 406 ? -8.111 60.329 154.308 1.00 16.53 385 ARG A C 1
ATOM 2525 O O . ARG A 1 406 ? -8.081 60.043 153.099 1.00 14.98 385 ARG A O 1
ATOM 2533 N N . ARG A 1 407 ? -7.096 60.916 154.934 1.00 14.88 386 ARG A N 1
ATOM 2534 C CA . ARG A 1 407 ? -5.985 61.485 154.148 1.00 14.36 386 ARG A CA 1
ATOM 2535 C C . ARG A 1 407 ? -4.632 60.724 154.113 1.00 16.35 386 ARG A C 1
ATOM 2536 O O . ARG A 1 407 ? -3.781 61.056 153.273 1.00 15.39 386 ARG A O 1
ATOM 2544 N N . LEU A 1 408 ? -4.413 59.763 155.004 1.00 13.78 387 LEU A N 1
ATOM 2545 C CA . LEU A 1 408 ? -3.219 58.934 154.976 1.00 13.98 387 LEU A CA 1
ATOM 2546 C C . LEU A 1 408 ? -3.581 57.573 154.375 1.00 14.35 387 LEU A C 1
ATOM 2547 O O . LEU A 1 408 ? -4.009 56.657 155.063 1.00 12.95 387 LEU A O 1
ATOM 2552 N N . PRO A 1 409 ? -3.361 57.402 153.047 1.00 15.19 388 PRO A N 1
ATOM 2553 C CA . PRO A 1 409 ? -3.778 56.151 152.392 1.00 15.32 388 PRO A CA 1
ATOM 2554 C C . PRO A 1 409 ? -3.128 54.918 152.931 1.00 13.94 388 PRO A C 1
ATOM 2555 O O . PRO A 1 409 ? -1.920 54.865 153.020 1.00 15.04 388 PRO A O 1
ATOM 2559 N N . ASN A 1 410 ? -3.914 53.902 153.230 1.00 14.57 389 ASN A N 1
ATOM 2560 C CA . ASN A 1 410 ? -3.415 52.635 153.700 1.00 15.70 389 ASN A CA 1
ATOM 2561 C C . ASN A 1 410 ? -2.562 52.767 154.927 1.00 14.70 389 ASN A C 1
ATOM 2562 O O . ASN A 1 410 ? -1.585 51.975 155.115 1.00 14.21 389 ASN A O 1
ATOM 2567 N N . VAL A 1 411 ? -2.961 53.676 155.801 1.00 13.50 390 VAL A N 1
ATOM 2568 C CA . VAL A 1 411 ? -2.158 53.916 157.030 1.00 13.77 390 VAL A CA 1
ATOM 2569 C C . VAL A 1 411 ? -1.973 52.634 157.845 1.00 13.00 390 VAL A C 1
ATOM 2570 O O . VAL A 1 411 ? -2.856 51.811 157.967 1.00 13.08 390 VAL A O 1
ATOM 2574 N N . ARG A 1 412 ? -0.764 52.453 158.373 1.00 14.21 391 ARG A N 1
ATOM 2575 C CA . ARG A 1 412 ? -0.386 51.209 159.016 1.00 15.40 391 ARG A CA 1
ATOM 2576 C C . ARG A 1 412 ? 0.787 51.540 159.950 1.00 15.27 391 ARG A C 1
ATOM 2577 O O . ARG A 1 412 ? 1.477 52.559 159.793 1.00 13.86 391 ARG A O 1
ATOM 2585 N N . LEU A 1 413 ? 0.927 50.688 160.935 1.00 15.21 392 LEU A N 1
ATOM 2586 C CA . LEU A 1 413 ? 2.106 50.675 161.840 1.00 19.76 392 LEU A CA 1
ATOM 2587 C C . LEU A 1 413 ? 3.392 50.461 161.080 1.00 19.25 392 LEU A C 1
ATOM 2588 O O . LEU A 1 413 ? 3.437 49.691 160.095 1.00 20.14 392 LEU A O 1
ATOM 2593 N N . ALA A 1 414 ? 4.455 51.132 161.509 1.00 17.07 393 ALA A N 1
ATOM 2594 C CA . ALA A 1 414 ? 5.752 50.978 160.901 1.00 17.44 393 ALA A CA 1
ATOM 2595 C C . ALA A 1 414 ? 6.748 50.157 161.726 1.00 19.46 393 ALA A C 1
ATOM 2596 O O . ALA A 1 414 ? 7.981 50.130 161.400 1.00 19.43 393 ALA A O 1
ATOM 2598 N N . VAL A 1 415 ? 6.208 49.576 162.794 1.00 19.35 394 VAL A N 1
ATOM 2599 C CA . VAL A 1 415 ? 6.870 48.641 163.651 1.00 21.73 394 VAL A CA 1
ATOM 2600 C C . VAL A 1 415 ? 5.844 47.597 164.041 1.00 23.27 394 VAL A C 1
ATOM 2601 O O . VAL A 1 415 ? 4.632 47.806 163.880 1.00 22.17 394 VAL A O 1
ATOM 2605 N N . PRO A 1 416 ? 6.316 46.493 164.625 1.00 23.50 395 PRO A N 1
ATOM 2606 C CA . PRO A 1 416 ? 5.374 45.554 165.171 1.00 22.49 395 PRO A CA 1
ATOM 2607 C C . PRO A 1 416 ? 4.683 46.104 166.411 1.00 22.13 395 PRO A C 1
ATOM 2608 O O . PRO A 1 416 ? 5.265 46.852 167.182 1.00 18.48 395 PRO A O 1
ATOM 2612 N N . PRO A 1 417 ? 3.393 45.802 166.562 1.00 22.08 396 PRO A N 1
ATOM 2613 C CA . PRO A 1 417 ? 2.570 46.361 167.601 1.00 18.95 396 PRO A CA 1
ATOM 2614 C C . PRO A 1 417 ? 3.118 46.126 168.963 1.00 18.82 396 PRO A C 1
ATOM 2615 O O . PRO A 1 417 ? 3.050 47.012 169.824 1.00 19.55 396 PRO A O 1
ATOM 2619 N N . GLU A 1 418 ? 3.712 44.949 169.181 1.00 19.14 397 GLU A N 1
ATOM 2620 C CA . GLU A 1 418 ? 4.298 44.627 170.481 1.00 24.54 397 GLU A CA 1
ATOM 2621 C C . GLU A 1 418 ? 5.446 45.505 170.876 1.00 22.84 397 GLU A C 1
ATOM 2622 O O . GLU A 1 418 ? 5.790 45.565 172.044 1.00 24.40 397 GLU A O 1
ATOM 2628 N N . GLU A 1 419 ? 6.067 46.118 169.903 1.00 20.37 398 GLU A N 1
ATOM 2629 C CA . GLU A 1 419 ? 7.166 47.104 170.184 1.00 25.12 398 GLU A CA 1
ATOM 2630 C C . GLU A 1 419 ? 6.724 48.548 170.515 1.00 22.31 398 GLU A C 1
ATOM 2631 O O . GLU A 1 419 ? 7.551 49.377 170.862 1.00 20.40 398 GLU A O 1
ATOM 2637 N N . VAL A 1 420 ? 5.463 48.889 170.338 1.00 19.01 399 VAL A N 1
ATOM 2638 C CA . VAL A 1 420 ? 5.019 50.263 170.700 1.00 18.92 399 VAL A CA 1
ATOM 2639 C C . VAL A 1 420 ? 5.032 50.454 172.226 1.00 19.61 399 VAL A C 1
ATOM 2640 O O . VAL A 1 420 ? 4.413 49.627 172.965 1.00 19.91 399 VAL A O 1
ATOM 2644 N N . PRO A 1 421 ? 5.742 51.494 172.755 1.00 20.14 400 PRO A N 1
ATOM 2645 C CA . PRO A 1 421 ? 5.844 51.645 174.206 1.00 20.93 400 PRO A CA 1
ATOM 2646 C C . PRO A 1 421 ? 4.631 52.346 174.830 1.00 20.76 400 PRO A C 1
ATOM 2647 O O . PRO A 1 421 ? 4.289 53.492 174.441 1.00 19.82 400 PRO A O 1
ATOM 2651 N N . LEU A 1 422 ? 3.988 51.667 175.765 1.00 23.43 401 LEU A N 1
ATOM 2652 C CA . LEU A 1 422 ? 2.791 52.196 176.442 1.00 26.74 401 LEU A CA 1
ATOM 2653 C C . LEU A 1 422 ? 3.217 52.961 177.714 1.00 27.59 401 LEU A C 1
ATOM 2654 O O . LEU A 1 422 ? 4.237 52.650 178.353 1.00 23.65 401 LEU A O 1
ATOM 2659 N N . ARG A 1 423 ? 2.414 53.940 178.104 1.00 27.65 402 ARG A N 1
ATOM 2660 C CA . ARG A 1 423 ? 2.630 54.682 179.322 1.00 31.43 402 ARG A CA 1
ATOM 2661 C C . ARG A 1 423 ? 2.094 54.004 180.594 1.00 36.41 402 ARG A C 1
ATOM 2662 O O . ARG A 1 423 ? 1.072 54.382 181.132 1.00 37.58 402 ARG A O 1
ATOM 2670 N N . ASN A 1 424 ? 2.816 53.017 181.111 1.00 39.51 403 ASN A N 1
ATOM 2671 C CA . ASN A 1 424 ? 2.417 52.414 182.384 1.00 40.78 403 ASN A CA 1
ATOM 2672 C C . ASN A 1 424 ? 2.919 53.158 183.617 1.00 45.21 403 ASN A C 1
ATOM 2673 O O . ASN A 1 424 ? 2.127 53.447 184.520 1.00 49.55 403 ASN A O 1
ATOM 2678 N N . ASP A 1 425 ? 4.183 53.583 183.558 1.00 45.03 404 ASP A N 1
ATOM 2679 C CA . ASP A 1 425 ? 4.850 54.326 184.614 1.00 43.09 404 ASP A CA 1
ATOM 2680 C C . ASP A 1 425 ? 4.424 55.812 184.669 1.00 47.42 404 ASP A C 1
ATOM 2681 O O . ASP A 1 425 ? 5.135 56.600 185.278 1.00 54.63 404 ASP A O 1
ATOM 2683 N N . MET A 1 426 ? 3.302 56.190 184.036 1.00 44.14 405 MET A N 1
ATOM 2684 C CA . MET A 1 426 ? 2.650 57.540 184.211 1.00 42.16 405 MET A CA 1
ATOM 2685 C C . MET A 1 426 ? 1.169 57.451 184.559 1.00 36.21 405 MET A C 1
ATOM 2686 O O . MET A 1 426 ? 0.580 56.373 184.514 1.00 39.09 405 MET A O 1
ATOM 2691 N N . LEU A 1 427 ? 0.564 58.579 184.886 1.00 32.10 406 LEU A N 1
ATOM 2692 C CA . LEU A 1 427 ? -0.839 58.584 185.182 1.00 31.81 406 LEU A CA 1
ATOM 2693 C C . LEU A 1 427 ? -1.696 58.160 183.972 1.00 32.85 406 LEU A C 1
ATOM 2694 O O . LEU A 1 427 ? -1.893 56.972 183.754 1.00 40.09 406 LEU A O 1
ATOM 2699 N N . THR A 1 428 ? -2.197 59.124 183.204 1.00 27.19 407 THR A N 1
ATOM 2700 C CA . THR A 1 428 ? -2.892 58.886 181.936 1.00 22.30 407 THR A CA 1
ATOM 2701 C C . THR A 1 428 ? -2.299 57.810 181.036 1.00 18.42 407 THR A C 1
ATOM 2702 O O . THR A 1 428 ? -1.141 57.866 180.660 1.00 18.00 407 THR A O 1
ATOM 2706 N N . TYR A 1 429 ? -3.078 56.826 180.687 1.00 14.89 408 TYR A N 1
ATOM 2707 C CA . TYR A 1 429 ? -2.618 55.734 179.829 1.00 14.32 408 TYR A CA 1
ATOM 2708 C C . TYR A 1 429 ? -2.542 56.190 178.358 1.00 16.20 408 TYR A C 1
ATOM 2709 O O . TYR A 1 429 ? -3.431 56.895 177.837 1.00 14.71 408 TYR A O 1
ATOM 2718 N N . GLY A 1 430 ? -1.579 55.660 177.627 1.00 15.70 409 GLY A N 1
ATOM 2719 C CA . GLY A 1 430 ? -1.431 55.927 176.229 1.00 16.27 409 GLY A CA 1
ATOM 2720 C C . GLY A 1 430 ? -0.169 55.308 175.678 1.00 17.95 409 GLY A C 1
ATOM 2721 O O . GLY A 1 430 ? 0.269 54.239 176.145 1.00 18.78 409 GLY A O 1
ATOM 2722 N N . VAL A 1 431 ? 0.447 56.023 174.734 1.00 18.38 410 VAL A N 1
ATOM 2723 C CA . VAL A 1 431 ? 1.558 55.533 174.039 1.00 20.92 410 VAL A CA 1
ATOM 2724 C C . VAL A 1 431 ? 2.646 56.673 174.136 1.00 19.05 410 VAL A C 1
ATOM 2725 O O . VAL A 1 431 ? 2.367 57.864 174.011 1.00 14.54 410 VAL A O 1
ATOM 2729 N N . HIS A 1 432 ? 3.914 56.292 174.265 1.00 18.10 411 HIS A N 1
ATOM 2730 C CA . HIS A 1 432 ? 5.007 57.262 174.172 1.00 15.77 411 HIS A CA 1
ATOM 2731 C C . HIS A 1 432 ? 5.347 57.725 172.776 1.00 14.92 411 HIS A C 1
ATOM 2732 O O . HIS A 1 432 ? 5.767 58.849 172.557 1.00 13.46 411 HIS A O 1
ATOM 2739 N N . SER A 1 433 ? 5.194 56.838 171.819 1.00 14.16 412 SER A N 1
ATOM 2740 C CA . SER A 1 433 ? 5.644 57.051 170.506 1.00 14.77 412 SER A CA 1
ATOM 2741 C C . SER A 1 433 ? 4.837 56.148 169.550 1.00 14.59 412 SER A C 1
ATOM 2742 O O . SER A 1 433 ? 4.507 55.110 169.938 1.00 13.84 412 SER A O 1
ATOM 2745 N N . LEU A 1 434 ? 4.496 56.570 168.336 1.00 13.28 413 LEU A N 1
ATOM 2746 C CA . LEU A 1 434 ? 3.693 55.770 167.458 1.00 12.14 413 LEU A CA 1
ATOM 2747 C C . LEU A 1 434 ? 4.141 55.886 166.009 1.00 12.13 413 LEU A C 1
ATOM 2748 O O . LEU A 1 434 ? 3.592 56.663 165.208 1.00 11.17 413 LEU A O 1
ATOM 2753 N N . PRO A 1 435 ? 5.137 55.098 165.641 1.00 13.58 414 PRO A N 1
ATOM 2754 C CA . PRO A 1 435 ? 5.623 55.156 164.271 1.00 13.36 414 PRO A CA 1
ATOM 2755 C C . PRO A 1 435 ? 4.603 54.589 163.323 1.00 12.89 414 PRO A C 1
ATOM 2756 O O . PRO A 1 435 ? 4.233 53.389 163.428 1.00 15.79 414 PRO A O 1
ATOM 2760 N N . ILE A 1 436 ? 4.225 55.395 162.321 1.00 13.10 415 ILE A N 1
ATOM 2761 C CA . ILE A 1 436 ? 3.223 54.979 161.313 1.00 12.34 415 ILE A CA 1
ATOM 2762 C C . ILE A 1 436 ? 3.743 55.288 159.927 1.00 12.47 415 ILE A C 1
ATOM 2763 O O . ILE A 1 436 ? 4.708 56.026 159.736 1.00 13.63 415 ILE A O 1
ATOM 2768 N N . ALA A 1 437 ? 3.145 54.615 158.955 1.00 13.15 416 ALA A N 1
ATOM 2769 C CA . ALA A 1 437 ? 3.389 54.854 157.522 1.00 13.79 416 ALA A CA 1
ATOM 2770 C C . ALA A 1 437 ? 2.106 54.855 156.704 1.00 12.98 416 ALA A C 1
ATOM 2771 O O . ALA A 1 437 ? 1.065 54.367 157.150 1.00 14.42 416 ALA A O 1
ATOM 2773 N N . TRP A 1 438 ? 2.213 55.372 155.495 1.00 14.35 417 TRP A N 1
ATOM 2774 C CA . TRP A 1 438 ? 1.131 55.483 154.517 1.00 14.59 417 TRP A CA 1
ATOM 2775 C C . TRP A 1 438 ? 1.712 55.519 153.089 1.00 17.85 417 TRP A C 1
ATOM 2776 O O . TRP A 1 438 ? 2.932 55.591 152.902 1.00 19.06 417 TRP A O 1
ATOM 2787 N N . ASP A 1 439 ? 0.882 55.463 152.071 1.00 19.64 418 ASP A N 1
ATOM 2788 C CA . ASP A 1 439 ? 1.384 55.419 150.698 1.00 22.46 418 ASP A CA 1
ATOM 2789 C C . ASP A 1 439 ? 1.459 56.795 150.134 1.00 24.70 418 ASP A C 1
ATOM 2790 O O . ASP A 1 439 ? 0.509 57.542 150.399 1.00 27.99 418 ASP A O 1
#

B-factor: mean 23.07, std 10.89, range [5.86, 71.48]

Nearest PDB structures (foldseek):
  5ysm-assembly1_A  TM=1.003E+00  e=2.788E-60  Amycolatopsis mediterranei U32
  5ysw-assembly1_A  TM=9.982E-01  e=6.637E-53  Amycolatopsis mediterranei U32
  5it1-assembly3_C  TM=9.473E-01  e=8.133E-30  Streptomyces peucetius
  3aba-assembly1_A  TM=9.384E-01  e=5.034E-30  Streptomyces avermitilis
  6w0s-assembly2_B  TM=8.240E-01  e=2.585E-19  Streptomyces sp. NRRL F-5053

Seq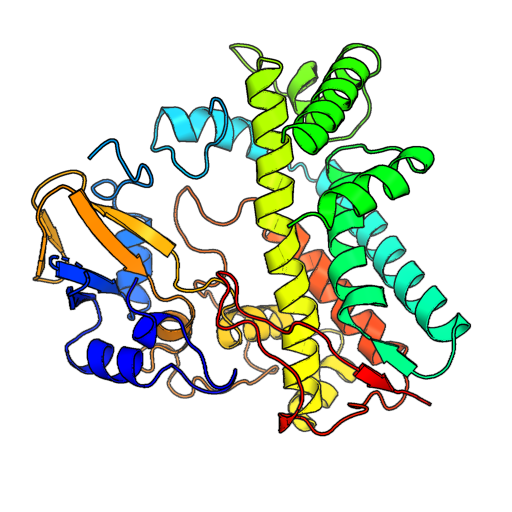uence (364 aa):
LPPEFVRREDPFHVPPALVAVSERGPVARATLDPFWLVSGYEEARAVLSDPRFSSDRFQYRAGSFINMDPPEHTRYRKLLTGQFTVRRIRELGARIDEIVAGRVDAMLAGGTTADLMTEFAFPAPSLMICELLGVRYEDRAEFQQRASALADALRAFMQALVTDKRANPAGDIISGLIHHAGADPALTDDELINIANLLLIAGYDTTASMLGLGIFVLLQRPAQLATLRDDPSRIADAVEELLRYLSVVNPGIFRFAKEDLEFAGEHIPAGSTVVVSVVATNRDARHWPDPDLDLTRPRGPHLAFGHGVHQCLGQQLARMEMQAGYAELLRRLPNVRLAVPPEEVPLRNDMLTYGVHSLPIAWD

Foldseek 3Di:
DPLLLQFDLDLFDHRVVVVVQCVVHQWGWDPVQTFTEGQAQVQQQCQLAPLQWFLALPPLQAQLLSRGDPPSNVQSLLLLLLLPDPVLLVVLLVVLLVLLLVLLVVVVVPDFKDWCLVRPLQSSQLVSLCQQLVPDPVCSVVSSVVLPPVPPSLLVVLLVSLVCCLVPPDSHSSVCLQPPRPRVPRDDSRSSSSNSVSCSVVRRPQLSQLLFQVVLVCLVVVVLLCCCQVCLVLLLLQVLLSLLSSLQQPQARKIFRCAFDAGPRDTDHGSHIYGYRQNSNSQNCVVVVDSGRDSPDGHDDGQSQHHHSSRNSCVSVSSSNSSSNSNSCSNRFAPKHFPDDSSPFAWPSVDGGTHTPITMMGGD